Protein AF-A0A8H6ZX19-F1 (afdb_monomer_lite)

Structure (mmCIF, N/CA/C/O backbone):
data_AF-A0A8H6ZX19-F1
#
_entry.id   AF-A0A8H6ZX19-F1
#
loop_
_atom_site.group_PDB
_atom_site.id
_atom_site.type_symbol
_atom_site.label_atom_id
_atom_site.label_alt_id
_atom_site.label_comp_id
_atom_site.label_asym_id
_atom_site.label_entity_id
_atom_site.label_seq_id
_atom_site.pdbx_PDB_ins_code
_atom_site.Cartn_x
_atom_site.Cartn_y
_atom_site.Cartn_z
_atom_site.occupancy
_atom_site.B_iso_or_equiv
_atom_site.auth_seq_id
_atom_site.auth_comp_id
_atom_site.auth_asym_id
_atom_site.auth_atom_id
_atom_site.pdbx_PDB_model_num
ATOM 1 N N . MET A 1 1 ? 22.113 -55.351 -0.368 1.00 48.06 1 MET A N 1
ATOM 2 C CA . MET A 1 1 ? 22.866 -54.171 0.102 1.00 48.06 1 MET A CA 1
ATOM 3 C C . MET A 1 1 ? 21.907 -53.326 0.912 1.00 48.06 1 MET A C 1
ATOM 5 O O . MET A 1 1 ? 20.988 -52.742 0.356 1.00 48.06 1 MET A O 1
ATOM 9 N N . SER A 1 2 ? 22.030 -53.426 2.230 1.00 47.06 2 SER A N 1
ATOM 10 C CA . SER A 1 2 ? 21.086 -52.898 3.213 1.00 47.06 2 SER A CA 1
ATOM 11 C C . SER A 1 2 ? 21.420 -51.439 3.517 1.00 47.06 2 SER A C 1
ATOM 13 O O . SER A 1 2 ? 22.549 -51.159 3.907 1.00 47.06 2 SER A O 1
ATOM 15 N N . HIS A 1 3 ? 20.463 -50.522 3.356 1.00 49.44 3 HIS A N 1
ATOM 16 C CA . HIS A 1 3 ? 20.601 -49.139 3.817 1.00 49.44 3 HIS A CA 1
ATOM 17 C C . HIS A 1 3 ? 19.811 -48.954 5.111 1.00 49.44 3 HIS A C 1
ATOM 19 O O . HIS A 1 3 ? 18.582 -48.950 5.128 1.00 49.44 3 HIS A O 1
ATOM 25 N N . THR A 1 4 ? 20.565 -48.858 6.198 1.00 60.75 4 THR A N 1
ATOM 26 C CA . THR A 1 4 ? 20.133 -48.624 7.572 1.00 60.75 4 THR A CA 1
ATOM 27 C C . THR A 1 4 ? 19.859 -47.137 7.796 1.00 60.75 4 THR A C 1
ATOM 29 O O . THR A 1 4 ? 20.669 -46.280 7.447 1.00 60.75 4 THR A O 1
ATOM 32 N N . SER A 1 5 ? 18.708 -46.842 8.393 1.00 53.59 5 SER A N 1
ATOM 33 C CA . SER A 1 5 ? 18.270 -45.515 8.829 1.00 53.59 5 SER A CA 1
ATOM 34 C C . SER A 1 5 ? 19.015 -45.062 10.092 1.00 53.59 5 SER A C 1
ATOM 36 O O . SER A 1 5 ? 19.190 -45.858 11.010 1.00 53.59 5 SER A O 1
ATOM 38 N N . PHE A 1 6 ? 19.359 -43.774 10.188 1.00 55.25 6 PHE A N 1
ATOM 39 C CA . PHE A 1 6 ? 19.727 -43.125 11.451 1.00 55.25 6 PHE A CA 1
ATOM 40 C C . PHE A 1 6 ? 18.886 -41.858 11.645 1.00 55.25 6 PHE A C 1
ATOM 42 O O . PHE A 1 6 ? 19.015 -40.885 10.908 1.00 55.25 6 PHE A O 1
ATOM 49 N N . LEU A 1 7 ? 17.996 -41.913 12.638 1.00 52.59 7 LEU A N 1
ATOM 50 C CA . LEU A 1 7 ? 17.255 -40.787 13.204 1.00 52.59 7 LEU A CA 1
ATOM 51 C C . LEU A 1 7 ? 18.065 -40.241 14.383 1.00 52.59 7 LEU A C 1
ATOM 53 O O . LEU A 1 7 ? 18.199 -40.912 15.407 1.00 52.59 7 LEU A O 1
ATOM 57 N N . THR A 1 8 ? 18.597 -39.031 14.249 1.00 58.41 8 THR A N 1
ATOM 58 C CA . THR A 1 8 ? 19.306 -38.333 15.327 1.00 58.41 8 THR A CA 1
ATOM 59 C C . THR A 1 8 ? 18.301 -37.496 16.117 1.00 58.41 8 THR A C 1
ATOM 61 O O . THR A 1 8 ? 17.723 -36.541 15.605 1.00 58.41 8 THR A O 1
ATOM 64 N N . ARG A 1 9 ? 18.057 -37.895 17.367 1.00 47.81 9 ARG A N 1
ATOM 65 C CA . ARG A 1 9 ? 17.202 -37.203 18.342 1.00 47.81 9 ARG A CA 1
ATOM 66 C C . ARG A 1 9 ? 18.049 -36.153 19.071 1.00 47.81 9 ARG A C 1
ATOM 68 O O . ARG A 1 9 ? 19.046 -36.519 19.689 1.00 47.81 9 ARG A O 1
ATOM 75 N N . SER A 1 10 ? 17.660 -34.881 19.022 1.00 53.62 10 SER A N 1
ATOM 76 C CA . SER A 1 10 ? 18.301 -33.815 19.808 1.00 53.62 10 SER A CA 1
ATOM 77 C C . SER A 1 10 ? 17.762 -33.774 21.249 1.00 53.62 10 SER A C 1
ATOM 79 O O . SER A 1 10 ? 16.570 -34.027 21.449 1.00 53.62 10 SER A O 1
ATOM 81 N N . PRO A 1 11 ? 18.603 -33.462 22.254 1.00 63.06 11 PRO A N 1
ATOM 82 C CA . PRO A 1 11 ? 18.202 -33.415 23.656 1.00 63.06 11 PRO A CA 1
ATOM 83 C C . PRO A 1 11 ? 17.584 -32.063 24.046 1.00 63.06 11 PRO A C 1
ATOM 85 O O . PRO A 1 11 ? 18.033 -31.001 23.621 1.00 63.06 11 PRO A O 1
ATOM 88 N N . ILE A 1 12 ? 16.562 -32.133 24.898 1.00 53.16 12 ILE A N 1
ATOM 89 C CA . ILE A 1 12 ? 15.891 -31.006 25.554 1.00 53.16 12 ILE A CA 1
ATOM 90 C C . ILE A 1 12 ? 16.710 -30.619 26.795 1.00 53.16 12 ILE A C 1
ATOM 92 O O . ILE A 1 12 ? 16.941 -31.496 27.632 1.00 53.16 12 ILE A O 1
ATOM 96 N N . PRO A 1 13 ? 17.118 -29.352 26.980 1.00 58.72 13 PRO A N 1
ATOM 97 C CA . PRO A 1 13 ? 17.680 -28.914 28.245 1.00 58.72 13 PRO A CA 1
ATOM 98 C C . PRO A 1 13 ? 16.558 -28.537 29.219 1.00 58.72 13 PRO A C 1
ATOM 100 O O . PRO A 1 13 ? 15.842 -27.553 29.048 1.00 58.72 13 PRO A O 1
ATOM 103 N N . SER A 1 14 ? 16.427 -29.343 30.267 1.00 55.97 14 SER A N 1
ATOM 104 C CA . SER A 1 14 ? 15.750 -28.994 31.511 1.00 55.97 14 SER A CA 1
ATOM 105 C C . SER A 1 14 ? 16.622 -28.022 32.305 1.00 55.97 14 SER A C 1
ATOM 107 O O . SER A 1 14 ? 17.753 -28.377 32.640 1.00 55.97 14 SER A O 1
ATOM 109 N N . HIS A 1 15 ? 16.103 -26.852 32.679 1.00 48.56 15 HIS A N 1
ATOM 110 C CA . HIS A 1 15 ? 16.686 -26.090 33.779 1.00 48.56 15 HIS A CA 1
ATOM 111 C C . HIS A 1 15 ? 15.648 -25.666 34.810 1.00 48.56 15 HIS A C 1
ATOM 113 O O . HIS A 1 15 ? 14.526 -25.264 34.513 1.00 48.56 15 HIS A O 1
ATOM 119 N N . SER A 1 16 ? 16.091 -25.873 36.042 1.00 46.03 16 SER A N 1
ATOM 120 C CA . SER A 1 16 ? 15.377 -25.866 37.298 1.00 46.03 16 SER A CA 1
ATOM 121 C C . SER A 1 16 ? 15.245 -24.459 37.879 1.00 46.03 16 SER A C 1
ATOM 123 O O . SER A 1 16 ? 16.162 -23.649 37.796 1.00 46.03 16 SER A O 1
ATOM 125 N N . GLN A 1 17 ? 14.086 -24.255 38.498 1.00 51.19 17 GLN A N 1
ATOM 126 C CA . GLN A 1 17 ? 13.761 -23.453 39.680 1.00 51.19 17 GLN A CA 1
ATOM 127 C C . GLN A 1 17 ? 14.893 -22.664 40.368 1.00 51.19 17 GLN A C 1
ATOM 129 O O . GLN A 1 17 ? 15.871 -23.263 40.807 1.00 51.19 17 GLN A O 1
ATOM 134 N N . TYR A 1 18 ? 14.630 -21.377 40.641 1.00 44.56 18 TYR A N 1
ATOM 135 C CA . TYR A 1 18 ? 15.101 -20.674 41.842 1.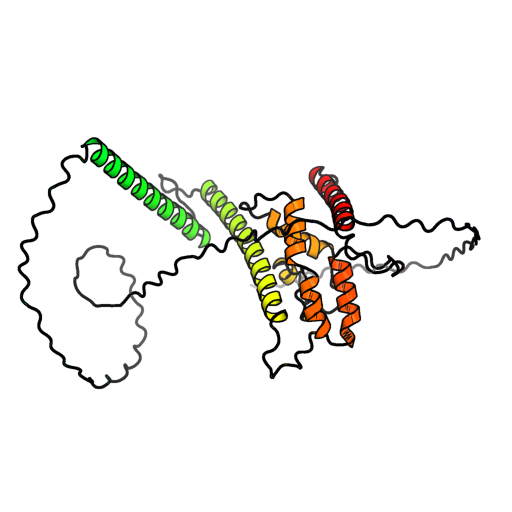00 44.56 18 TYR A CA 1
ATOM 136 C C . TYR A 1 18 ? 14.013 -19.730 42.404 1.00 44.56 18 TYR A C 1
ATOM 138 O O . TYR A 1 18 ? 13.588 -18.769 41.774 1.00 44.56 18 TYR A O 1
ATOM 146 N N . THR A 1 19 ? 13.537 -20.117 43.587 1.00 44.09 19 THR A N 1
ATOM 147 C CA . THR A 1 19 ? 13.209 -19.358 44.814 1.00 44.09 19 THR A CA 1
ATOM 148 C C . THR A 1 19 ? 13.106 -17.817 44.838 1.00 44.09 19 THR A C 1
ATOM 150 O O . THR A 1 19 ? 14.085 -17.116 44.616 1.00 44.09 19 THR A O 1
ATOM 153 N N . SER A 1 20 ? 11.954 -17.375 45.370 1.00 40.66 20 SER A N 1
ATOM 154 C CA . SER A 1 20 ? 11.761 -16.548 46.591 1.00 40.66 20 SER A CA 1
ATOM 155 C C . SER A 1 20 ? 12.048 -15.032 46.624 1.00 40.66 20 SER A C 1
ATOM 157 O O . SER A 1 20 ? 13.190 -14.600 46.652 1.00 40.66 20 SER A O 1
ATOM 159 N N . LEU A 1 21 ? 10.949 -14.291 46.856 1.00 43.25 21 LEU A N 1
ATOM 160 C CA . LEU A 1 21 ? 10.699 -13.280 47.911 1.00 43.25 21 LEU A CA 1
ATOM 161 C C . LEU A 1 21 ? 11.726 -12.160 48.169 1.00 43.25 21 LEU A C 1
ATOM 163 O O . LEU A 1 21 ? 12.692 -12.381 48.891 1.00 43.25 21 LEU A O 1
ATOM 167 N N . THR A 1 22 ? 11.324 -10.918 47.857 1.00 39.47 22 THR A N 1
ATOM 168 C CA . THR A 1 22 ? 11.522 -9.776 48.773 1.00 39.47 22 THR A CA 1
ATOM 169 C C . THR A 1 22 ? 10.396 -8.748 48.621 1.00 39.47 22 THR A C 1
ATOM 171 O O . THR A 1 22 ? 10.239 -8.112 47.584 1.00 39.47 22 THR A O 1
ATOM 174 N N . THR A 1 23 ? 9.604 -8.579 49.678 1.00 49.91 23 THR A N 1
ATOM 175 C CA . THR A 1 23 ? 8.687 -7.453 49.892 1.00 49.91 23 THR A CA 1
ATOM 176 C C . THR A 1 23 ? 9.477 -6.227 50.344 1.00 49.91 23 THR A C 1
ATOM 178 O O . THR A 1 23 ? 10.207 -6.316 51.331 1.00 49.91 23 THR A O 1
ATOM 181 N N . ALA A 1 24 ? 9.290 -5.080 49.692 1.00 39.69 24 ALA A N 1
ATOM 182 C CA . ALA A 1 24 ? 9.737 -3.788 50.204 1.00 39.69 24 ALA A CA 1
ATOM 183 C C . ALA A 1 24 ? 8.570 -2.794 50.179 1.00 39.69 24 ALA A C 1
ATOM 185 O O . ALA A 1 24 ? 8.129 -2.324 49.133 1.00 39.69 24 ALA A O 1
ATOM 186 N N . THR A 1 25 ? 8.065 -2.528 51.377 1.00 42.38 25 THR A N 1
ATOM 187 C CA . THR A 1 25 ? 7.080 -1.508 51.726 1.00 42.38 25 THR A CA 1
ATOM 188 C C . THR A 1 25 ? 7.792 -0.163 51.852 1.00 42.38 25 THR A C 1
ATOM 190 O O . THR A 1 25 ? 8.690 -0.039 52.681 1.00 42.38 25 THR A O 1
ATOM 193 N N . THR A 1 26 ? 7.376 0.863 51.106 1.00 46.47 26 THR A N 1
ATOM 194 C CA . THR A 1 26 ? 7.760 2.255 51.398 1.00 46.47 26 THR A CA 1
ATOM 195 C C . THR A 1 26 ? 6.572 3.202 51.252 1.00 46.47 26 THR A C 1
ATOM 197 O O . THR A 1 26 ? 6.207 3.625 50.162 1.00 46.47 26 THR A O 1
ATOM 200 N N . ASN A 1 27 ? 5.975 3.474 52.408 1.00 44.62 27 ASN A N 1
ATOM 201 C CA . ASN A 1 27 ? 5.500 4.747 52.949 1.00 44.62 27 ASN A CA 1
ATOM 202 C C . ASN A 1 27 ? 4.932 5.818 52.001 1.00 44.62 27 ASN A C 1
ATOM 204 O O . ASN A 1 27 ? 5.636 6.607 51.374 1.00 44.62 27 ASN A O 1
ATOM 208 N N . THR A 1 28 ? 3.610 5.917 52.100 1.00 38.66 28 THR A N 1
ATOM 209 C CA . THR A 1 28 ? 2.738 7.072 51.898 1.00 38.66 28 THR A CA 1
ATOM 210 C C . THR A 1 28 ? 3.293 8.354 52.535 1.00 38.66 28 THR A C 1
ATOM 212 O O . THR A 1 28 ? 3.448 8.424 53.753 1.00 38.66 28 THR A O 1
ATOM 215 N N . THR A 1 29 ? 3.509 9.397 51.729 1.00 44.28 29 THR A N 1
ATOM 216 C CA . THR A 1 29 ? 3.619 10.785 52.209 1.00 44.28 29 THR A CA 1
ATOM 217 C C . THR A 1 29 ? 2.466 11.585 51.613 1.00 44.28 29 THR A C 1
ATOM 219 O O . THR A 1 29 ? 2.446 11.883 50.420 1.00 44.28 29 THR A O 1
ATOM 222 N N . THR A 1 30 ? 1.480 11.893 52.451 1.00 41.53 30 THR A N 1
ATOM 223 C CA . THR A 1 30 ? 0.338 12.752 52.131 1.00 41.53 30 THR A CA 1
ATOM 224 C C . THR A 1 30 ? 0.759 14.206 52.322 1.00 41.53 30 THR A C 1
ATOM 226 O O . THR A 1 30 ? 0.904 14.657 53.456 1.00 41.53 30 THR A O 1
ATOM 229 N N . THR A 1 31 ? 0.949 14.949 51.231 1.00 45.53 31 THR A N 1
ATOM 230 C CA . THR A 1 31 ? 1.173 16.401 51.286 1.00 45.53 31 THR A CA 1
ATOM 231 C C . THR A 1 31 ? -0.095 17.116 50.838 1.00 45.53 31 THR A C 1
ATOM 233 O O . THR A 1 31 ? -0.409 17.202 49.652 1.00 45.53 31 THR A O 1
ATOM 236 N N . THR A 1 32 ? -0.854 17.602 51.814 1.00 41.12 32 THR A N 1
ATOM 237 C CA . THR A 1 32 ? -2.049 18.426 51.638 1.00 41.12 32 THR A CA 1
ATOM 238 C C . THR A 1 32 ? -1.617 19.863 51.342 1.00 41.12 32 THR A C 1
ATOM 240 O O . THR A 1 32 ? -1.252 20.602 52.253 1.00 41.12 32 THR A O 1
ATOM 243 N N . THR A 1 33 ? -1.655 20.279 50.075 1.00 46.84 33 THR A N 1
ATOM 244 C CA . THR A 1 33 ? -1.399 21.677 49.689 1.00 46.84 33 THR A CA 1
ATOM 245 C C . THR A 1 33 ? -2.701 22.341 49.257 1.00 46.84 33 THR A C 1
ATOM 247 O O . THR A 1 33 ? -3.122 22.262 48.104 1.00 46.84 33 THR A O 1
ATOM 250 N N . THR A 1 34 ? -3.337 23.022 50.208 1.00 49.38 34 THR A N 1
ATOM 251 C CA . THR A 1 34 ? -4.414 23.991 49.983 1.00 49.38 34 THR A CA 1
ATOM 252 C C . THR A 1 34 ? -3.904 25.114 49.083 1.00 49.38 34 THR A C 1
ATOM 254 O O . THR A 1 34 ? -3.085 25.922 49.517 1.00 49.38 34 THR A O 1
ATOM 257 N N . THR A 1 35 ? -4.398 25.194 47.845 1.00 50.28 35 THR A N 1
ATOM 258 C CA . THR A 1 35 ? -4.128 26.333 46.959 1.00 50.28 35 THR A CA 1
ATOM 259 C C . THR A 1 35 ? -5.427 27.019 46.549 1.00 50.28 35 THR A C 1
ATOM 261 O O . THR A 1 35 ? -6.337 26.446 45.961 1.00 50.28 35 THR A O 1
ATOM 264 N N . ARG A 1 36 ? -5.452 28.281 46.957 1.00 39.91 36 ARG A N 1
ATOM 265 C CA . ARG A 1 36 ? -6.430 29.355 46.846 1.00 39.91 36 ARG A CA 1
ATOM 266 C C . ARG A 1 36 ? -6.737 29.725 45.388 1.00 39.91 36 ARG A C 1
ATOM 268 O O . ARG A 1 36 ? -5.825 29.990 44.610 1.00 39.91 36 ARG A O 1
ATOM 275 N N . SER A 1 37 ? -8.025 29.806 45.061 1.00 46.44 37 SER A N 1
ATOM 276 C CA . SER A 1 37 ? -8.556 30.331 43.799 1.00 46.44 37 SER A CA 1
ATOM 277 C C . SER A 1 37 ? -8.199 31.806 43.587 1.00 46.44 37 SER A C 1
ATOM 279 O O . SER A 1 37 ? -8.240 32.593 44.539 1.00 46.44 37 SER A O 1
ATOM 281 N N . PRO A 1 38 ? -7.980 32.210 42.326 1.00 54.31 38 PRO A N 1
ATOM 282 C CA . PRO A 1 38 ? -8.486 33.508 41.902 1.00 54.31 38 PRO A CA 1
ATOM 283 C C . PRO A 1 38 ? -9.165 33.479 40.523 1.00 54.31 38 PRO A C 1
ATOM 285 O O . PRO A 1 38 ? -8.673 32.882 39.573 1.00 54.31 38 PRO A O 1
ATOM 288 N N . GLY A 1 39 ? -10.261 34.234 40.431 1.00 37.94 39 GLY A N 1
ATOM 289 C CA . GLY A 1 39 ? -10.509 35.132 39.302 1.00 37.94 39 GLY A CA 1
ATOM 290 C C . GLY A 1 39 ? -10.997 34.514 37.998 1.00 37.94 39 GLY A C 1
ATOM 291 O O . GLY A 1 39 ? -10.229 34.293 37.069 1.00 37.94 39 GLY A O 1
ATOM 292 N N . THR A 1 40 ? -12.315 34.369 37.893 1.00 47.38 40 THR A N 1
ATOM 293 C CA . THR A 1 40 ? -13.042 34.331 36.624 1.00 47.38 40 THR A CA 1
ATOM 294 C C . THR A 1 40 ? -12.850 35.653 35.876 1.00 47.38 40 THR A C 1
ATOM 296 O O . THR A 1 40 ? -13.415 36.670 36.271 1.00 47.38 40 THR A O 1
ATOM 299 N N . THR A 1 41 ? -12.110 35.625 34.769 1.00 42.31 41 THR A N 1
ATOM 300 C CA . THR A 1 41 ? -12.119 36.697 33.765 1.00 42.31 41 THR A CA 1
ATOM 301 C C . THR A 1 41 ? -12.232 36.053 32.389 1.00 42.31 41 THR A C 1
ATOM 303 O O . THR A 1 41 ? -11.270 35.482 31.883 1.00 42.31 41 THR A O 1
ATOM 306 N N . SER A 1 42 ? -13.426 36.110 31.800 1.00 48.34 42 SER A N 1
ATOM 307 C CA . SER A 1 42 ? -13.683 35.696 30.418 1.00 48.34 42 SER A CA 1
ATOM 308 C C . SER A 1 42 ? -13.175 36.757 29.439 1.00 48.34 42 SER A C 1
ATOM 310 O O . SER A 1 42 ? -13.635 37.897 29.521 1.00 48.34 42 SER A O 1
ATOM 312 N N . PRO A 1 43 ? -12.328 36.415 28.455 1.00 51.78 43 PRO A N 1
ATOM 313 C CA . PRO A 1 43 ? -12.190 37.204 27.244 1.00 51.78 43 PRO A CA 1
ATOM 314 C C . PRO A 1 43 ? -13.096 36.632 26.145 1.00 51.78 43 PRO A C 1
ATOM 316 O O . PRO A 1 43 ? -13.081 35.437 25.848 1.00 51.78 43 PRO A O 1
ATOM 319 N N . GLY A 1 44 ? -13.917 37.506 25.560 1.00 44.75 44 GLY A N 1
ATOM 320 C CA . GLY A 1 44 ? -14.772 37.195 24.420 1.00 44.75 44 GLY A CA 1
ATOM 321 C C . GLY A 1 44 ? -13.962 36.777 23.193 1.00 44.75 44 GLY A C 1
ATOM 322 O O . GLY A 1 44 ? -12.952 37.394 22.858 1.00 44.75 44 GLY A O 1
ATOM 323 N N . PHE A 1 45 ? -14.433 35.734 22.513 1.00 37.72 45 PHE A N 1
ATOM 324 C CA . PHE A 1 45 ? -13.904 35.320 21.219 1.00 37.72 45 PHE A CA 1
ATOM 325 C C . PHE A 1 45 ? -14.556 36.134 20.091 1.00 37.72 45 PHE A C 1
ATOM 327 O O . PHE A 1 45 ? -15.787 36.193 20.023 1.00 37.72 45 PHE A O 1
ATOM 334 N N . PRO A 1 46 ? -13.773 36.725 19.172 1.00 47.44 46 PRO A N 1
ATOM 335 C CA . PRO A 1 46 ? -14.308 37.318 17.956 1.00 47.44 46 PRO A CA 1
ATOM 336 C C . PRO A 1 46 ? -14.771 36.220 16.988 1.00 47.44 46 PRO A C 1
ATOM 338 O O . PRO A 1 46 ? -13.992 35.374 16.545 1.00 47.44 46 PRO A O 1
ATOM 341 N N . SER A 1 47 ? -16.058 36.250 16.639 1.00 48.47 47 SER A N 1
ATOM 342 C CA . SER A 1 47 ? -16.617 35.455 15.551 1.00 48.47 47 SER A CA 1
ATOM 343 C C . SER A 1 47 ? -16.181 36.045 14.210 1.00 48.47 47 SER A C 1
ATOM 345 O O . SER A 1 47 ? -16.664 37.100 13.805 1.00 48.47 47 SER A O 1
ATOM 347 N N . SER A 1 48 ? -15.267 35.381 13.515 1.00 54.03 48 SER A N 1
ATOM 348 C CA . SER A 1 48 ? -15.248 35.290 12.047 1.00 54.03 48 SER A CA 1
ATOM 349 C C . SER A 1 48 ? -13.984 34.564 11.606 1.00 54.03 48 SER A C 1
ATOM 351 O O . SER A 1 48 ? -12.896 35.126 11.580 1.00 54.03 48 SER A O 1
ATOM 353 N N . TRP A 1 49 ? -14.138 33.299 11.225 1.00 36.22 49 TRP A N 1
ATOM 354 C CA . TRP A 1 49 ? -13.196 32.655 10.317 1.00 36.22 49 TRP A CA 1
ATOM 355 C C . TRP A 1 49 ? -13.909 32.417 8.986 1.00 36.22 49 TRP A C 1
ATOM 357 O O . TRP A 1 49 ? -15.077 32.012 8.980 1.00 36.22 49 TRP A O 1
ATOM 367 N N . PRO A 1 50 ? -13.251 32.723 7.858 1.00 43.97 50 PRO A N 1
ATOM 368 C CA . PRO A 1 50 ? -13.858 32.666 6.545 1.00 43.97 50 PRO A CA 1
ATOM 369 C C . PRO A 1 50 ? -14.079 31.217 6.113 1.00 43.97 50 PRO A C 1
ATOM 371 O O . PRO A 1 50 ? -13.243 30.334 6.300 1.00 43.97 50 PRO A O 1
ATOM 374 N N . ARG A 1 51 ? -15.237 31.011 5.492 1.00 43.41 51 ARG A N 1
ATOM 375 C CA . ARG A 1 51 ? -15.679 29.803 4.800 1.00 43.41 51 ARG A CA 1
ATOM 376 C C . ARG A 1 51 ? -14.633 29.430 3.738 1.00 43.41 51 ARG A C 1
ATOM 378 O O . ARG A 1 51 ? -14.614 30.024 2.664 1.00 43.41 51 ARG A O 1
ATOM 385 N N . GLN A 1 52 ? -13.743 28.483 4.035 1.00 42.22 52 GLN A N 1
ATOM 386 C CA . GLN A 1 52 ? -12.862 27.914 3.017 1.00 42.22 52 GLN A CA 1
ATOM 387 C C . GLN A 1 52 ? -13.653 26.902 2.194 1.00 42.22 52 GLN A C 1
ATOM 389 O O . GLN A 1 52 ? -13.985 25.800 2.623 1.00 42.22 52 GLN A O 1
ATOM 394 N N . SER A 1 53 ? -14.012 27.365 1.008 1.00 39.47 53 SER A N 1
ATOM 395 C CA . SER A 1 53 ? -14.627 26.623 -0.074 1.00 39.47 53 SER A CA 1
ATOM 396 C C . SER A 1 53 ? -13.740 25.454 -0.517 1.00 39.47 53 SER A C 1
ATOM 398 O O . SER A 1 53 ? -12.562 25.638 -0.801 1.00 39.47 53 SER A O 1
ATOM 400 N N . ALA A 1 54 ? -14.353 24.272 -0.590 1.00 46.94 54 ALA A N 1
ATOM 401 C CA . ALA A 1 54 ? -14.097 23.178 -1.530 1.00 46.94 54 ALA A CA 1
ATOM 402 C C . ALA A 1 54 ? -12.704 23.128 -2.198 1.00 46.94 54 ALA A C 1
ATOM 404 O O . ALA A 1 54 ? -12.506 23.634 -3.300 1.00 46.94 54 ALA A O 1
ATOM 405 N N . LEU A 1 55 ? -11.776 22.404 -1.568 1.00 43.66 55 LEU A N 1
ATOM 406 C CA . LEU A 1 55 ? -10.470 22.024 -2.120 1.00 43.66 55 LEU A CA 1
ATOM 407 C C . LEU A 1 55 ? -10.416 20.514 -2.413 1.00 43.66 55 LEU A C 1
ATOM 409 O O . LEU A 1 55 ? -9.492 19.818 -2.024 1.00 43.66 55 LEU A O 1
ATOM 413 N N . PHE A 1 56 ? -11.425 20.001 -3.115 1.00 43.16 56 PHE A N 1
ATOM 414 C CA . PHE A 1 56 ? -11.303 18.773 -3.900 1.00 43.16 56 PHE A CA 1
ATOM 415 C C . PHE A 1 56 ? -12.056 18.996 -5.205 1.00 43.16 56 PHE A C 1
ATOM 417 O O . PHE A 1 56 ? -13.263 18.773 -5.306 1.00 43.16 56 PHE A O 1
ATOM 424 N N . GLY A 1 57 ? -11.330 19.507 -6.200 1.00 29.84 57 GLY A N 1
ATOM 425 C CA . GLY A 1 57 ? -11.789 19.505 -7.577 1.00 29.84 57 GLY A CA 1
ATOM 426 C C . GLY A 1 57 ? -12.086 18.067 -7.982 1.00 29.84 57 GLY A C 1
ATOM 427 O O . GLY A 1 57 ? -11.180 17.245 -8.090 1.00 29.84 57 GLY A O 1
ATOM 428 N N . SER A 1 58 ? -13.369 17.767 -8.178 1.00 34.72 58 SER A N 1
ATOM 429 C CA . SER A 1 58 ? -13.786 16.599 -8.940 1.00 34.72 58 SER A CA 1
ATOM 430 C C . SER A 1 58 ? -13.234 16.765 -10.347 1.00 34.72 58 SER A C 1
ATOM 432 O O . SER A 1 58 ? -13.766 17.541 -11.140 1.00 34.72 58 SER A O 1
ATOM 434 N N . THR A 1 59 ? -12.158 16.053 -10.663 1.00 36.03 59 THR A N 1
ATOM 435 C CA . THR A 1 59 ? -11.804 15.776 -12.048 1.00 36.03 59 THR A CA 1
ATOM 436 C C . THR A 1 59 ? -12.863 14.817 -12.580 1.00 36.03 59 THR A C 1
ATOM 438 O O . THR A 1 59 ? -12.791 13.596 -12.442 1.00 36.03 59 THR A O 1
ATOM 441 N N . SER A 1 60 ? -13.918 15.402 -13.141 1.00 37.22 60 SER A N 1
ATOM 442 C CA . SER A 1 60 ? -14.872 14.726 -14.004 1.00 37.22 60 SER A CA 1
ATOM 443 C C . SER A 1 60 ? -14.098 14.087 -15.155 1.00 37.22 60 SER A C 1
ATOM 445 O O . SER A 1 60 ? -13.747 14.724 -16.144 1.00 37.22 60 SER A O 1
ATOM 447 N N . SER A 1 61 ? -13.793 12.802 -15.004 1.00 41.38 61 SER A N 1
ATOM 448 C CA . SER A 1 61 ? -13.279 11.987 -16.096 1.00 41.38 61 SER A CA 1
ATOM 449 C C . SER A 1 61 ? -14.382 11.849 -17.150 1.00 41.38 61 SER A C 1
ATOM 451 O O . SER A 1 61 ? -15.478 11.391 -16.807 1.00 41.38 61 SER A O 1
ATOM 453 N N . PRO A 1 62 ? -14.147 12.208 -18.424 1.00 43.12 62 PRO A N 1
ATOM 454 C CA . PRO A 1 62 ? -15.078 11.874 -19.486 1.00 43.12 62 PRO A CA 1
ATOM 455 C C . PRO A 1 62 ? -15.022 10.359 -19.708 1.00 43.12 62 PRO A C 1
ATOM 457 O O . PRO A 1 62 ? -14.087 9.811 -20.290 1.00 43.12 62 PRO A O 1
ATOM 460 N N . SER A 1 63 ? -16.038 9.670 -19.193 1.00 40.25 63 SER A N 1
ATOM 461 C CA . SER A 1 63 ? -16.306 8.260 -19.462 1.00 40.25 63 SER A CA 1
ATOM 462 C C . SER A 1 63 ? -16.784 8.105 -20.905 1.00 40.25 63 SER A C 1
ATOM 464 O O . SER A 1 63 ? -17.980 8.056 -21.187 1.00 40.25 63 SER A O 1
ATOM 466 N N . THR A 1 64 ? -15.846 8.023 -21.846 1.00 39.19 64 THR A N 1
ATOM 467 C CA . THR A 1 64 ? -16.140 7.598 -23.219 1.00 39.19 64 THR A CA 1
ATOM 468 C C . THR A 1 64 ? -15.960 6.088 -23.298 1.00 39.19 64 THR A C 1
ATOM 470 O O . THR A 1 64 ? -14.976 5.565 -23.817 1.00 39.19 64 THR A O 1
ATOM 473 N N . ARG A 1 65 ? -16.930 5.358 -22.741 1.00 34.44 65 ARG A N 1
ATOM 474 C CA . ARG A 1 65 ? -17.027 3.899 -22.846 1.00 34.44 65 ARG A CA 1
ATOM 475 C C . ARG A 1 65 ? -17.438 3.530 -24.276 1.00 34.44 65 ARG A C 1
ATOM 477 O O . ARG A 1 65 ? -18.612 3.299 -24.556 1.00 34.44 65 ARG A O 1
ATOM 484 N N . ARG A 1 66 ? -16.480 3.495 -25.208 1.00 35.31 66 ARG A N 1
ATOM 485 C CA . ARG A 1 66 ? -16.690 2.887 -26.530 1.00 35.31 66 ARG A CA 1
ATOM 486 C C . ARG A 1 66 ? -16.686 1.367 -26.386 1.00 35.31 66 ARG A C 1
ATOM 488 O O . ARG A 1 66 ? -15.665 0.740 -26.130 1.00 35.31 66 ARG A O 1
ATOM 495 N N . ARG A 1 67 ? -17.884 0.808 -26.524 1.00 38.69 67 ARG A N 1
ATOM 496 C CA . ARG A 1 67 ? -18.201 -0.613 -26.672 1.00 38.69 67 ARG A CA 1
ATOM 497 C C . ARG A 1 67 ? -17.642 -1.107 -28.018 1.00 38.69 67 ARG A C 1
ATOM 499 O O . ARG A 1 67 ? -18.056 -0.555 -29.036 1.00 38.69 67 ARG A O 1
ATOM 506 N N . PRO A 1 68 ? -16.740 -2.101 -28.069 1.00 37.41 68 PRO A N 1
ATOM 507 C CA . PRO A 1 68 ? -16.358 -2.704 -29.337 1.00 37.41 68 PRO A CA 1
ATOM 508 C C . PRO A 1 68 ? -17.500 -3.607 -29.814 1.00 37.41 68 PRO A C 1
ATOM 510 O O . PRO A 1 68 ? -17.880 -4.570 -29.148 1.00 37.41 68 PRO A O 1
ATOM 513 N N . THR A 1 69 ? -18.091 -3.249 -30.950 1.00 41.16 69 THR A N 1
ATOM 514 C CA . THR A 1 69 ? -18.942 -4.135 -31.741 1.00 41.16 69 THR A CA 1
ATOM 515 C C . THR A 1 69 ? -18.042 -5.104 -32.493 1.00 41.16 69 THR A C 1
ATOM 517 O O . THR A 1 69 ? -17.191 -4.684 -33.274 1.00 41.16 69 THR A O 1
ATOM 520 N N . ALA A 1 70 ? -18.226 -6.394 -32.231 1.00 42.62 70 ALA A N 1
ATOM 521 C CA . ALA A 1 70 ? -17.686 -7.459 -33.052 1.00 42.62 70 ALA A CA 1
ATOM 522 C C . ALA A 1 70 ? -18.452 -7.505 -34.384 1.00 42.62 70 ALA A C 1
ATOM 524 O O . ALA A 1 70 ? -19.662 -7.716 -34.395 1.00 42.62 70 ALA A O 1
ATOM 525 N N . THR A 1 71 ? -17.726 -7.300 -35.476 1.00 40.59 71 THR A N 1
ATOM 526 C CA . THR A 1 71 ? -18.049 -7.718 -36.848 1.00 40.59 71 THR A CA 1
ATOM 527 C C . THR A 1 71 ? -16.709 -8.151 -37.432 1.00 40.59 71 THR A C 1
ATOM 529 O O . THR A 1 71 ? -15.767 -7.363 -37.437 1.00 40.59 71 THR A O 1
ATOM 532 N N . ASP A 1 72 ? -16.469 -9.448 -37.517 1.00 35.25 72 ASP A N 1
ATOM 533 C CA . ASP A 1 72 ? -16.822 -10.330 -38.634 1.00 35.25 72 ASP A CA 1
ATOM 534 C C . ASP A 1 72 ? -15.683 -10.378 -39.665 1.00 35.25 72 ASP A C 1
ATOM 536 O O . ASP A 1 72 ? -15.390 -9.429 -40.387 1.00 35.25 72 ASP A O 1
ATOM 540 N N . GLU A 1 73 ? -14.948 -11.476 -39.530 1.00 40.69 73 GLU A N 1
ATOM 541 C CA . GLU A 1 73 ? -14.347 -12.321 -40.553 1.00 40.69 73 GLU A CA 1
ATOM 542 C C . GLU A 1 73 ? -14.229 -11.769 -41.988 1.00 40.69 73 GLU A C 1
ATOM 544 O O . GLU A 1 73 ? -15.210 -11.593 -42.700 1.00 40.69 73 GLU A O 1
ATOM 549 N N . ALA A 1 74 ? -12.978 -11.603 -42.433 1.00 46.50 74 ALA A N 1
ATOM 550 C CA . ALA A 1 74 ? -12.420 -12.112 -43.695 1.00 46.50 74 ALA A CA 1
ATOM 551 C C . ALA A 1 74 ? -11.363 -11.142 -44.241 1.00 46.50 74 ALA A C 1
ATOM 553 O O . ALA A 1 74 ? -11.676 -10.113 -44.827 1.00 46.50 74 ALA A O 1
ATOM 554 N N . LEU A 1 75 ? -10.088 -11.502 -44.099 1.00 47.06 75 LEU A N 1
ATOM 555 C CA . LEU A 1 75 ? -9.243 -11.863 -45.238 1.00 47.06 75 LEU A CA 1
ATOM 556 C C . LEU A 1 75 ? -7.863 -12.286 -44.733 1.00 47.06 75 LEU A C 1
ATOM 558 O O . LEU A 1 75 ? -7.203 -11.633 -43.929 1.00 47.06 75 LEU A O 1
ATOM 562 N N . ARG A 1 76 ? -7.480 -13.463 -45.212 1.00 48.47 76 ARG A N 1
ATOM 563 C CA . ARG A 1 76 ? -6.225 -14.152 -44.965 1.00 48.47 76 ARG A CA 1
ATOM 564 C C . ARG A 1 76 ? -5.106 -13.494 -45.774 1.00 48.47 76 ARG A C 1
ATOM 566 O O . ARG A 1 76 ? -5.210 -13.418 -46.992 1.00 48.47 76 ARG A O 1
ATOM 573 N N . SER A 1 77 ? -4.007 -13.163 -45.112 1.00 51.16 77 SER A N 1
ATOM 574 C CA . SER A 1 77 ? -2.670 -13.004 -45.708 1.00 51.16 77 SER A CA 1
ATOM 575 C C . SER A 1 77 ? -1.668 -13.142 -44.558 1.00 51.16 77 SER A C 1
ATOM 577 O O . SER A 1 77 ? -1.571 -12.262 -43.715 1.00 51.16 77 SER A O 1
ATOM 579 N N . SER A 1 78 ? -1.248 -14.369 -44.246 1.00 54.84 78 SER A N 1
ATOM 580 C CA . SER A 1 78 ? -0.048 -15.049 -44.765 1.00 54.84 78 SER A CA 1
ATOM 581 C C . SER A 1 78 ? 1.254 -14.546 -44.129 1.00 54.84 78 SER A C 1
ATOM 583 O O . SER A 1 78 ? 1.580 -13.374 -44.262 1.00 54.84 78 SER A O 1
ATOM 585 N N . LEU A 1 79 ? 2.015 -15.505 -43.588 1.00 52.09 79 LEU A N 1
ATOM 586 C CA . LEU A 1 79 ? 3.389 -15.460 -43.060 1.00 52.09 79 LEU A CA 1
ATOM 587 C C . LEU A 1 79 ? 3.564 -15.175 -41.559 1.00 52.09 79 LEU A C 1
ATOM 589 O O . LEU A 1 79 ? 3.488 -14.048 -41.091 1.00 52.09 79 LEU A O 1
ATOM 593 N N . GLY A 1 80 ? 3.924 -16.248 -40.845 1.00 46.34 80 GLY A N 1
ATOM 594 C CA . GLY A 1 80 ? 4.434 -16.231 -39.475 1.00 46.34 80 GLY A CA 1
ATOM 595 C C . GLY A 1 80 ? 4.169 -17.551 -38.749 1.00 46.34 80 GLY A C 1
ATOM 596 O O . GLY A 1 80 ? 3.360 -17.597 -37.833 1.00 46.34 80 GLY A O 1
ATOM 597 N N . TYR A 1 81 ? 4.796 -18.644 -39.197 1.00 50.53 81 TYR A N 1
ATOM 598 C CA . TYR A 1 81 ? 4.704 -19.972 -38.577 1.00 50.53 81 TYR A CA 1
ATOM 599 C C . TYR A 1 81 ? 5.321 -19.969 -37.161 1.00 50.53 81 TYR A C 1
ATOM 601 O O . TYR A 1 81 ? 6.534 -20.066 -37.014 1.00 50.53 81 TYR A O 1
ATOM 609 N N . PHE A 1 82 ? 4.482 -19.953 -36.126 1.00 53.16 82 PHE A N 1
ATOM 610 C CA . PHE A 1 82 ? 4.751 -20.628 -34.852 1.00 53.16 82 PHE A CA 1
ATOM 611 C C . PHE A 1 82 ? 3.572 -21.567 -34.584 1.00 53.16 82 PHE A C 1
ATOM 613 O O . PHE A 1 82 ? 2.577 -21.204 -33.962 1.00 53.16 82 PHE A O 1
ATOM 620 N N . ALA A 1 83 ? 3.649 -22.769 -35.154 1.00 48.78 83 ALA A N 1
ATOM 621 C CA . ALA A 1 83 ? 2.649 -23.807 -34.960 1.00 48.78 83 ALA A CA 1
ATOM 622 C C . ALA A 1 83 ? 2.871 -24.480 -33.598 1.00 48.78 83 ALA A C 1
ATOM 624 O O . ALA A 1 83 ? 3.719 -25.360 -33.464 1.00 48.78 83 ALA A O 1
ATOM 625 N N . PHE A 1 84 ? 2.093 -24.084 -32.593 1.00 63.06 84 PHE A N 1
ATOM 626 C CA . PHE A 1 84 ? 1.789 -24.974 -31.478 1.00 63.06 84 PHE A CA 1
ATOM 627 C C . PHE A 1 84 ? 0.689 -25.928 -31.948 1.00 63.06 84 PHE A C 1
ATOM 629 O O . PHE A 1 84 ? -0.372 -25.482 -32.380 1.00 63.06 84 PHE A O 1
ATOM 636 N N . LEU A 1 85 ? 0.957 -27.235 -31.915 1.00 45.53 85 LEU A N 1
ATOM 637 C CA . LEU A 1 85 ? -0.053 -28.269 -32.144 1.00 45.53 85 LEU A CA 1
ATOM 638 C C . LEU A 1 85 ? -1.134 -28.136 -31.054 1.00 45.53 85 LEU A C 1
ATOM 640 O O . LEU A 1 85 ? -0.800 -28.329 -29.883 1.00 45.53 85 LEU A O 1
ATOM 644 N N . PRO A 1 86 ? -2.402 -27.817 -31.376 1.00 55.28 86 PRO A N 1
ATOM 645 C CA . PRO A 1 86 ? -3.461 -27.900 -30.384 1.00 55.28 86 PRO A CA 1
ATOM 646 C C . PRO A 1 86 ? -3.688 -29.379 -30.058 1.00 55.28 86 PRO A C 1
ATOM 648 O O . PRO A 1 86 ? -4.037 -30.172 -30.935 1.00 55.28 86 PRO A O 1
ATOM 651 N N . GLN A 1 87 ? -3.461 -29.758 -28.799 1.00 53.94 87 GLN A N 1
ATOM 652 C CA . GLN A 1 87 ? -3.947 -31.032 -28.284 1.00 53.94 87 GLN A CA 1
ATOM 653 C C . GLN A 1 87 ? -5.475 -31.023 -28.396 1.00 53.94 87 GLN A C 1
ATOM 655 O O . GLN A 1 87 ? -6.150 -30.092 -27.963 1.00 53.94 87 GLN A O 1
ATOM 660 N N . SER A 1 88 ? -5.997 -32.026 -29.090 1.00 51.81 88 SER A N 1
ATOM 661 C CA . SER A 1 88 ? -7.407 -32.194 -29.400 1.00 51.81 88 SER A CA 1
ATOM 662 C C . SER A 1 88 ? -8.192 -32.599 -28.154 1.00 51.81 88 SER A C 1
ATOM 664 O O . SER A 1 88 ? -8.226 -33.782 -27.817 1.00 51.81 88 SER A O 1
ATOM 666 N N . ASP A 1 89 ? -8.861 -31.639 -27.521 1.00 63.72 89 ASP A N 1
ATOM 667 C CA . ASP A 1 89 ? -9.967 -31.930 -26.610 1.00 63.72 89 ASP A CA 1
ATOM 668 C C . ASP A 1 89 ? -11.287 -32.089 -27.393 1.00 63.72 89 ASP A C 1
ATOM 670 O O . ASP A 1 89 ? -11.528 -31.379 -28.380 1.00 63.72 89 ASP A O 1
ATOM 674 N N . PRO A 1 90 ? -12.164 -33.027 -26.990 1.00 63.91 90 PRO A N 1
ATOM 675 C CA . PRO A 1 90 ? -13.423 -33.294 -27.669 1.00 63.91 90 PRO A CA 1
ATOM 676 C C . PRO A 1 90 ? -14.406 -32.126 -27.513 1.00 63.91 90 PRO A C 1
ATOM 678 O O . PRO A 1 90 ? -14.852 -31.773 -26.423 1.00 63.91 90 PRO A O 1
ATOM 681 N N . LYS A 1 91 ? -14.765 -31.551 -28.662 1.00 64.50 91 LYS A N 1
ATOM 682 C CA . LYS A 1 91 ? -15.748 -30.481 -28.857 1.00 64.50 91 LYS A CA 1
ATOM 683 C C . LYS A 1 91 ? -17.115 -30.842 -28.237 1.00 64.50 91 LYS A C 1
ATOM 685 O O . LYS A 1 91 ? -17.726 -31.811 -28.691 1.00 64.50 91 LYS A O 1
ATOM 690 N N . PRO A 1 92 ? -17.645 -30.067 -27.270 1.00 72.81 92 PRO A N 1
ATOM 691 C CA . PRO A 1 92 ? -19.017 -30.240 -26.805 1.00 72.81 92 PRO A CA 1
ATOM 692 C C . PRO A 1 92 ? -20.035 -29.847 -27.898 1.00 72.81 92 PRO A C 1
ATOM 694 O O . PRO A 1 92 ? -19.741 -28.993 -28.744 1.00 72.81 92 PRO A O 1
ATOM 697 N N . PRO A 1 93 ? -21.228 -30.471 -27.913 1.00 69.88 93 PRO A N 1
ATOM 698 C CA . PRO A 1 93 ? -22.237 -30.257 -28.945 1.00 69.88 93 PRO A CA 1
ATOM 699 C C . PRO A 1 93 ? -22.804 -28.831 -28.890 1.00 69.88 93 PRO A C 1
ATOM 701 O O . PRO A 1 93 ? -23.186 -28.329 -27.834 1.00 69.88 93 PRO A O 1
ATOM 704 N N . LEU A 1 94 ? -22.847 -28.186 -30.058 1.00 70.81 94 LEU A N 1
ATOM 705 C CA . LEU A 1 94 ? -23.404 -26.849 -30.255 1.00 70.81 94 LEU A CA 1
ATOM 706 C C . LEU A 1 94 ? -24.929 -26.848 -30.026 1.00 70.81 94 LEU A C 1
ATOM 708 O O . LEU A 1 94 ? -25.603 -27.774 -30.483 1.00 70.81 94 LEU A O 1
ATOM 712 N N . PRO A 1 95 ? -25.492 -25.809 -29.382 1.00 77.81 95 PRO A N 1
ATOM 713 C CA . PRO A 1 95 ? -26.936 -25.615 -29.311 1.00 77.81 95 PRO A CA 1
ATOM 714 C C . PRO A 1 95 ? -27.524 -25.207 -30.679 1.00 77.81 95 PRO A C 1
ATOM 716 O O . PRO A 1 95 ? -26.819 -24.616 -31.504 1.00 77.81 95 PRO A O 1
ATOM 719 N N . PRO A 1 96 ? -28.810 -25.511 -30.936 1.00 75.62 96 PRO A N 1
ATOM 720 C CA . PRO A 1 96 ? -29.471 -25.210 -32.203 1.00 75.62 96 PRO A CA 1
ATOM 721 C C . PRO A 1 96 ? -29.671 -23.696 -32.425 1.00 75.62 96 PRO A C 1
ATOM 723 O O . PRO A 1 96 ? -29.827 -22.943 -31.460 1.00 75.62 96 PRO A O 1
ATOM 726 N N . PRO A 1 97 ? -29.703 -23.241 -33.693 1.00 62.38 97 PRO A N 1
ATOM 727 C CA . PRO A 1 97 ? -29.882 -21.835 -34.044 1.00 62.38 97 PRO A CA 1
ATOM 728 C C . PRO A 1 97 ? -31.301 -21.343 -33.724 1.00 62.38 97 PRO A C 1
ATOM 730 O O . PRO A 1 97 ? -32.295 -21.987 -34.061 1.00 62.38 97 PRO A O 1
ATOM 733 N N . ALA A 1 98 ? -31.385 -20.174 -33.086 1.00 61.78 98 ALA A N 1
ATOM 734 C CA . ALA A 1 98 ? -32.640 -19.480 -32.823 1.00 61.78 98 ALA A CA 1
ATOM 735 C C . ALA A 1 98 ? -33.259 -18.912 -34.123 1.00 61.78 98 ALA A C 1
ATOM 737 O O . ALA A 1 98 ? -32.526 -18.543 -35.044 1.00 61.78 98 ALA A O 1
ATOM 738 N N . PRO A 1 99 ? -34.599 -18.819 -34.209 1.00 60.69 99 PRO A N 1
ATOM 739 C CA . PRO A 1 99 ? -35.299 -18.345 -35.397 1.00 60.69 99 PRO A CA 1
ATOM 740 C C . PRO A 1 99 ? -35.158 -16.832 -35.615 1.00 60.69 99 PRO A C 1
ATOM 742 O O . PRO A 1 99 ? -35.334 -16.020 -34.708 1.00 60.69 99 PRO A O 1
ATOM 745 N N . ASN A 1 100 ? -34.898 -16.479 -36.873 1.00 49.91 100 ASN A N 1
ATOM 746 C CA . ASN A 1 100 ? -34.849 -15.126 -37.415 1.00 49.91 100 ASN A CA 1
ATOM 747 C C . ASN A 1 100 ? -36.179 -14.376 -37.223 1.00 49.91 100 ASN A C 1
ATOM 749 O O . ASN A 1 100 ? -37.148 -14.626 -37.939 1.00 49.91 100 ASN A O 1
ATOM 753 N N . THR A 1 101 ? -36.204 -13.384 -36.335 1.00 47.66 101 THR A N 1
ATOM 754 C CA . THR A 1 101 ? -37.177 -12.283 -36.393 1.00 47.66 101 THR A CA 1
ATOM 755 C C . THR A 1 101 ? -36.616 -11.169 -37.261 1.00 47.66 101 THR A C 1
ATOM 757 O O . THR A 1 101 ? -35.702 -10.446 -36.868 1.00 47.66 101 THR A O 1
ATOM 760 N N . GLY A 1 102 ? -37.166 -11.062 -38.469 1.00 46.31 102 GLY A N 1
ATOM 761 C CA . GLY A 1 102 ? -36.906 -9.958 -39.376 1.00 46.31 102 GLY A CA 1
ATOM 762 C C . GLY A 1 102 ? -37.472 -8.638 -38.858 1.00 46.31 102 GLY A C 1
ATOM 763 O O . GLY A 1 102 ? -38.520 -8.600 -38.218 1.00 46.31 102 GLY A O 1
ATOM 764 N N . SER A 1 103 ? -36.803 -7.548 -39.222 1.00 45.31 103 SER A N 1
ATOM 765 C CA . SER A 1 103 ? -37.436 -6.239 -39.316 1.00 45.31 103 SER A CA 1
ATOM 766 C C . SER A 1 103 ? -36.892 -5.520 -40.544 1.00 45.31 103 SER A C 1
ATOM 768 O O . SER A 1 103 ? -35.712 -5.189 -40.634 1.00 45.31 103 SER A O 1
ATOM 770 N N . LYS A 1 104 ? -37.783 -5.373 -41.527 1.00 49.44 104 LYS A N 1
ATOM 771 C CA . LYS A 1 104 ? -37.653 -4.533 -42.716 1.00 49.44 104 LYS A CA 1
ATOM 772 C C . LYS A 1 104 ? -38.086 -3.110 -42.352 1.00 49.44 104 LYS A C 1
ATOM 774 O O . LYS A 1 104 ? -39.190 -2.949 -41.847 1.00 49.44 104 LYS A O 1
ATOM 779 N N . ALA A 1 105 ? -37.271 -2.121 -42.703 1.00 46.97 105 ALA A N 1
ATOM 780 C CA . ALA A 1 105 ? -37.643 -0.759 -43.126 1.00 46.97 105 ALA A CA 1
ATOM 781 C C . ALA A 1 105 ? -36.320 -0.093 -43.570 1.00 46.97 105 ALA A C 1
ATOM 783 O O . ALA A 1 105 ? -35.412 0.004 -42.756 1.00 46.97 105 ALA A O 1
ATOM 784 N N . ALA A 1 106 ? -35.993 0.178 -44.838 1.00 48.78 106 ALA A N 1
ATOM 785 C CA . ALA A 1 106 ? -36.692 0.873 -45.924 1.00 48.78 106 ALA A CA 1
ATOM 786 C C . ALA A 1 106 ? -36.981 2.355 -45.623 1.00 48.78 106 ALA A C 1
ATOM 788 O O . ALA A 1 106 ? -38.094 2.698 -45.241 1.00 48.78 106 ALA A O 1
ATOM 789 N N . THR A 1 107 ? -35.976 3.218 -45.816 1.00 45.75 107 THR A N 1
ATOM 790 C CA . THR A 1 107 ? -36.085 4.613 -46.311 1.00 45.75 107 THR A CA 1
ATOM 791 C C . THR A 1 107 ? -34.657 5.028 -46.708 1.00 45.75 107 THR A C 1
ATOM 793 O O . THR A 1 107 ? -33.781 5.100 -45.857 1.00 45.75 107 THR A O 1
ATOM 796 N N . ASP A 1 108 ? -34.245 4.969 -47.970 1.00 48.75 108 ASP A N 1
ATOM 797 C CA . ASP A 1 108 ? -34.577 5.891 -49.062 1.00 48.75 108 ASP A CA 1
ATOM 798 C C . ASP A 1 108 ? -34.169 7.340 -48.739 1.00 48.75 108 ASP A C 1
ATOM 800 O O . ASP A 1 108 ? -34.932 8.119 -48.175 1.00 48.75 108 ASP A O 1
ATOM 804 N N . THR A 1 109 ? -32.909 7.681 -49.029 1.00 53.34 109 THR A N 1
ATOM 805 C CA . THR A 1 109 ? -32.447 9.070 -49.206 1.00 53.34 109 THR A CA 1
ATOM 806 C C . THR A 1 109 ? -31.211 9.071 -50.110 1.00 53.34 109 THR A C 1
ATOM 808 O O . THR A 1 109 ? -30.089 9.373 -49.703 1.00 53.34 109 THR A O 1
ATOM 811 N N . ALA A 1 110 ? -31.420 8.660 -51.360 1.00 52.97 110 ALA A N 1
ATOM 812 C CA . ALA A 1 110 ? -30.614 9.166 -52.459 1.00 52.97 110 ALA A CA 1
ATOM 813 C C . ALA A 1 110 ? -30.981 10.645 -52.697 1.00 52.97 110 ALA A C 1
ATOM 815 O O . ALA A 1 110 ? -32.069 11.083 -52.342 1.00 52.97 110 ALA A O 1
ATOM 816 N N . GLU A 1 111 ? -30.062 11.385 -53.313 1.00 58.97 111 GLU A N 1
ATOM 817 C CA . GLU A 1 111 ? -30.178 12.801 -53.694 1.00 58.97 111 GLU A CA 1
ATOM 818 C C . GLU A 1 111 ? -29.845 13.841 -52.615 1.00 58.97 111 GLU A C 1
ATOM 820 O O . GLU A 1 111 ? -30.675 14.600 -52.121 1.00 58.97 111 GLU A O 1
ATOM 825 N N . ARG A 1 112 ? -28.540 14.015 -52.384 1.00 47.88 112 ARG A N 1
ATOM 826 C CA . ARG A 1 112 ? -27.996 15.375 -52.312 1.00 47.88 112 ARG A CA 1
ATOM 827 C C . ARG A 1 112 ? -26.588 15.410 -52.893 1.00 47.88 112 ARG A C 1
ATOM 829 O O . ARG A 1 112 ? -25.593 15.400 -52.176 1.00 47.88 112 ARG A O 1
ATOM 836 N N . LEU A 1 113 ? -26.532 15.473 -54.225 1.00 51.00 113 LEU A N 1
ATOM 837 C CA . LEU A 1 113 ? -25.388 15.958 -55.003 1.00 51.00 113 LEU A CA 1
ATOM 838 C C . LEU A 1 113 ? -25.175 17.449 -54.686 1.00 51.00 113 LEU A C 1
ATOM 840 O O . LEU A 1 113 ? -25.434 18.338 -55.491 1.00 51.00 113 LEU A O 1
ATOM 844 N N . GLY A 1 114 ? -24.761 17.734 -53.454 1.00 47.41 114 GLY A N 1
ATOM 845 C CA . GLY A 1 114 ? -24.223 19.021 -53.061 1.00 47.41 114 GLY A CA 1
ATOM 846 C C . GLY A 1 114 ? -22.760 19.036 -53.454 1.00 47.41 114 GLY A C 1
ATOM 847 O O . GLY A 1 114 ? -21.942 18.411 -52.784 1.00 47.41 114 GLY A O 1
ATOM 848 N N . SER A 1 115 ? -22.468 19.727 -54.555 1.00 53.38 115 SER A N 1
ATOM 849 C CA . SER A 1 115 ? -21.148 20.181 -54.988 1.00 53.38 115 SER A CA 1
ATOM 850 C C . SER A 1 115 ? -20.322 20.657 -53.790 1.00 53.38 115 SER A C 1
ATOM 852 O O . SER A 1 115 ? -20.346 21.829 -53.412 1.00 53.38 115 SER A O 1
ATOM 854 N N . THR A 1 116 ? -19.611 19.726 -53.161 1.00 53.75 116 THR A N 1
ATOM 855 C CA . THR A 1 116 ? -18.715 20.014 -52.052 1.00 53.75 116 THR A CA 1
ATOM 856 C C . THR A 1 116 ? -17.449 20.509 -52.715 1.00 53.75 116 THR A C 1
ATOM 858 O O . THR A 1 116 ? -16.618 19.724 -53.166 1.00 53.75 116 THR A O 1
ATOM 861 N N . ARG A 1 117 ? -17.391 21.834 -52.889 1.00 57.31 117 ARG A N 1
ATOM 862 C CA . ARG A 1 117 ? -16.199 22.577 -53.294 1.00 57.31 117 ARG A CA 1
ATOM 863 C C . ARG A 1 117 ? -15.012 21.947 -52.554 1.00 57.31 117 ARG A C 1
ATOM 865 O O . ARG A 1 117 ? -15.094 21.870 -51.324 1.00 57.31 117 ARG A O 1
ATOM 872 N N . PRO A 1 118 ? -13.985 21.431 -53.260 1.00 62.12 118 PRO A N 1
ATOM 873 C CA . PRO A 1 118 ? -12.817 20.867 -52.599 1.00 62.12 118 PRO A CA 1
ATOM 874 C C . PRO A 1 118 ? -12.344 21.913 -51.588 1.00 62.12 118 PRO A C 1
ATOM 876 O O . PRO A 1 118 ? -12.222 23.079 -51.982 1.00 62.12 118 PRO A O 1
ATOM 879 N N . PRO A 1 119 ? -12.213 21.557 -50.294 1.00 68.31 119 PRO A N 1
ATOM 880 C CA . PRO A 1 119 ? -11.792 22.511 -49.283 1.00 68.31 119 PRO A CA 1
ATOM 881 C C . PRO A 1 119 ? -10.504 23.126 -49.799 1.00 68.31 119 PRO A C 1
ATOM 883 O O . PRO A 1 119 ? -9.561 22.398 -50.113 1.00 68.31 119 PRO A O 1
ATOM 886 N N . GLU A 1 120 ? -10.532 24.442 -50.004 1.00 64.88 120 GLU A N 1
ATOM 887 C CA . GLU A 1 120 ? -9.385 25.202 -50.471 1.00 64.88 120 GLU A CA 1
ATOM 888 C C . GLU A 1 120 ? -8.213 24.782 -49.597 1.00 64.88 120 GLU A C 1
ATOM 890 O O . GLU A 1 120 ? -8.249 24.955 -48.378 1.00 64.88 120 GLU A O 1
ATOM 895 N N . THR A 1 121 ? -7.245 24.098 -50.211 1.00 65.06 121 THR A N 1
ATOM 896 C CA . THR A 1 121 ? -6.030 23.635 -49.550 1.00 65.06 121 THR A CA 1
ATOM 897 C C . THR A 1 121 ? -5.487 24.820 -48.765 1.00 65.06 121 THR A C 1
ATOM 899 O O . THR A 1 121 ? -5.151 25.814 -49.412 1.00 65.06 121 THR A O 1
ATOM 902 N N . PRO A 1 122 ? -5.433 24.774 -47.418 1.00 65.88 122 PRO A N 1
ATOM 903 C CA . PRO A 1 122 ? -4.901 25.876 -46.634 1.00 65.88 122 PRO A CA 1
ATOM 904 C C . PRO A 1 122 ? -3.464 26.103 -47.097 1.00 65.88 122 PRO A C 1
ATOM 906 O O . PRO A 1 122 ? -2.564 25.304 -46.837 1.00 65.88 122 PRO A O 1
ATOM 909 N N . GLN A 1 123 ? -3.278 27.167 -47.874 1.00 63.84 123 GLN A N 1
ATOM 910 C CA . GLN A 1 123 ? -2.085 27.453 -48.668 1.00 63.84 123 GLN A CA 1
ATOM 911 C C . GLN A 1 123 ? -0.980 28.066 -47.789 1.00 63.84 123 GLN A C 1
ATOM 913 O O . GLN A 1 123 ? -0.317 29.022 -48.173 1.00 63.84 123 GLN A O 1
ATOM 918 N N . GLY A 1 124 ? -0.826 27.529 -46.575 1.00 62.28 124 GLY A N 1
ATOM 919 C CA . GLY A 1 124 ? 0.004 28.102 -45.520 1.00 62.28 124 GLY A CA 1
ATOM 920 C C . GLY A 1 124 ? 0.523 27.116 -44.472 1.00 62.28 124 GLY A C 1
ATOM 921 O O . GLY A 1 124 ? 1.115 27.569 -43.502 1.00 62.28 124 GLY A O 1
ATOM 922 N N . CYS A 1 125 ? 0.352 25.796 -44.634 1.00 58.56 125 CYS A N 1
ATOM 923 C CA . CYS A 1 125 ? 1.181 24.858 -43.864 1.00 58.56 125 CYS A CA 1
ATOM 924 C C . CYS A 1 125 ? 2.585 24.878 -44.463 1.00 58.56 125 CYS A C 1
ATOM 926 O O . CYS A 1 125 ? 2.790 24.401 -45.582 1.00 58.56 125 CYS A O 1
ATOM 928 N N . SER A 1 126 ? 3.524 25.463 -43.728 1.00 77.12 126 SER A N 1
ATOM 929 C CA . SER A 1 126 ? 4.915 25.550 -44.144 1.00 77.12 126 SER A CA 1
ATOM 930 C C . SER A 1 126 ? 5.514 24.142 -44.269 1.00 77.12 126 SER A C 1
ATOM 932 O O . SER A 1 126 ? 5.115 23.209 -43.568 1.00 77.12 126 SER A O 1
ATOM 934 N N . GLU A 1 127 ? 6.474 23.942 -45.175 1.00 78.94 127 GLU A N 1
ATOM 935 C CA . GLU A 1 127 ? 7.198 22.662 -45.274 1.00 78.94 127 GLU A CA 1
ATOM 936 C C . GLU A 1 127 ? 7.912 22.298 -43.959 1.00 78.94 127 GLU A C 1
ATOM 938 O O . GLU A 1 127 ? 8.063 21.114 -43.655 1.00 78.94 127 GLU A O 1
ATOM 943 N N . SER A 1 128 ? 8.254 23.309 -43.151 1.00 79.31 128 SER A N 1
ATOM 944 C CA . SER A 1 128 ? 8.800 23.164 -41.798 1.00 79.31 128 SER A CA 1
ATOM 945 C C . SER A 1 128 ? 7.843 22.403 -40.880 1.00 79.31 128 SER A C 1
ATOM 947 O O . SER A 1 128 ? 8.242 21.424 -40.251 1.00 79.31 128 SER A O 1
ATOM 949 N N . ASP A 1 129 ? 6.555 22.763 -40.882 1.00 77.69 129 ASP A N 1
ATOM 950 C CA . ASP A 1 129 ? 5.552 22.089 -40.050 1.00 77.69 129 ASP A CA 1
ATOM 951 C C . ASP A 1 129 ? 5.433 20.606 -40.428 1.00 77.69 129 ASP A C 1
ATOM 953 O O . ASP A 1 129 ? 5.324 19.737 -39.564 1.00 77.69 129 ASP A O 1
ATOM 957 N N . ARG A 1 130 ? 5.508 20.277 -41.725 1.00 76.56 130 ARG A N 1
ATOM 958 C CA . ARG A 1 130 ? 5.447 18.880 -42.191 1.00 76.56 130 ARG A CA 1
ATOM 959 C C . ARG A 1 130 ? 6.667 18.062 -41.764 1.00 76.56 130 ARG A C 1
ATOM 961 O O . ARG A 1 130 ? 6.515 16.877 -41.469 1.00 76.56 130 ARG A O 1
ATOM 968 N N . GLN A 1 131 ? 7.852 18.671 -41.718 1.00 79.94 131 GLN A N 1
ATOM 969 C CA . GLN A 1 131 ? 9.071 18.002 -41.260 1.00 79.94 131 GLN A CA 1
ATOM 970 C C . GLN A 1 131 ? 9.042 17.741 -39.748 1.00 79.94 131 GLN A C 1
ATOM 972 O O . GLN A 1 131 ? 9.347 16.624 -39.329 1.00 79.94 131 GLN A O 1
ATOM 977 N N . GLU A 1 132 ? 8.597 18.706 -38.940 1.00 80.62 132 GLU A N 1
ATOM 978 C CA . GLU A 1 132 ? 8.489 18.546 -37.481 1.00 80.62 132 GLU A CA 1
ATOM 979 C C . GLU A 1 132 ? 7.441 17.501 -37.071 1.00 80.62 132 GLU A C 1
ATOM 981 O O . GLU A 1 132 ? 7.676 16.683 -36.178 1.00 80.62 132 GLU A O 1
ATOM 986 N N . HIS A 1 133 ? 6.299 17.457 -37.763 1.00 78.62 133 HIS A N 1
ATOM 987 C CA . HIS A 1 133 ? 5.285 16.432 -37.500 1.00 78.62 133 HIS A CA 1
ATOM 988 C C . HIS A 1 133 ? 5.791 15.026 -37.857 1.00 78.62 133 HIS A C 1
ATOM 990 O O . HIS A 1 133 ? 5.482 14.059 -37.157 1.00 78.62 133 HIS A O 1
ATOM 996 N N . GLY A 1 134 ? 6.596 14.899 -38.919 1.00 87.62 134 GLY A N 1
ATOM 997 C CA . GLY A 1 134 ? 7.202 13.629 -39.317 1.00 87.62 134 GLY A CA 1
ATOM 998 C C . GLY A 1 134 ? 8.226 13.110 -38.304 1.00 87.62 134 GLY A C 1
ATOM 999 O O . GLY A 1 134 ? 8.196 11.929 -37.948 1.00 87.62 134 GLY A O 1
ATOM 1000 N N . THR A 1 135 ? 9.102 13.984 -37.799 1.00 89.44 135 THR A N 1
ATOM 1001 C CA . THR A 1 135 ? 10.108 13.604 -36.795 1.00 89.44 135 THR A CA 1
ATOM 1002 C C . THR A 1 135 ? 9.460 13.263 -35.456 1.00 89.44 135 THR A C 1
ATOM 1004 O O . THR A 1 135 ? 9.786 12.223 -34.888 1.00 89.44 135 THR A O 1
ATOM 1007 N N . SER A 1 136 ? 8.478 14.051 -35.004 1.00 90.44 136 SER A N 1
ATOM 1008 C CA . SER A 1 136 ? 7.738 13.792 -33.762 1.00 90.44 136 SER A CA 1
ATOM 1009 C C . SER A 1 136 ? 6.973 12.461 -33.793 1.00 90.44 136 SER A C 1
ATOM 1011 O O . SER A 1 136 ? 7.000 11.693 -32.829 1.00 90.44 136 SER A O 1
ATOM 1013 N N . ALA A 1 137 ? 6.333 12.129 -34.918 1.00 93.00 137 ALA A N 1
ATOM 1014 C CA . ALA A 1 137 ? 5.642 10.849 -35.064 1.00 93.00 137 ALA A CA 1
ATOM 1015 C C . ALA A 1 137 ? 6.617 9.657 -35.040 1.00 93.00 137 ALA A C 1
ATOM 1017 O O . ALA A 1 137 ? 6.305 8.606 -34.473 1.00 93.00 137 ALA A O 1
ATOM 1018 N N . HIS A 1 138 ? 7.802 9.814 -35.639 1.00 92.88 138 HIS A N 1
ATOM 1019 C CA . HIS A 1 138 ? 8.831 8.779 -35.634 1.00 92.88 138 HIS A CA 1
ATOM 1020 C C . HIS A 1 138 ? 9.412 8.548 -34.233 1.00 92.88 138 HIS A C 1
ATOM 1022 O O . HIS A 1 138 ? 9.514 7.397 -33.805 1.00 92.88 138 HIS A O 1
ATOM 1028 N N . THR A 1 139 ? 9.730 9.613 -33.490 1.00 93.69 139 THR A N 1
ATOM 1029 C CA . THR A 1 139 ? 10.251 9.489 -32.120 1.00 93.69 139 THR A CA 1
ATOM 1030 C C . THR A 1 139 ? 9.224 8.855 -31.189 1.00 93.69 139 THR A C 1
ATOM 1032 O O . THR A 1 139 ? 9.557 7.903 -30.490 1.00 93.69 139 THR A O 1
ATOM 1035 N N . ALA A 1 140 ? 7.956 9.274 -31.254 1.00 95.38 140 ALA A N 1
ATOM 1036 C CA . ALA A 1 140 ? 6.884 8.688 -30.447 1.00 95.38 140 ALA A CA 1
ATOM 1037 C C . ALA A 1 140 ? 6.672 7.189 -30.736 1.00 95.38 140 ALA A C 1
ATOM 1039 O O . ALA A 1 140 ? 6.329 6.411 -29.842 1.00 95.38 140 ALA A O 1
ATOM 1040 N N . ARG A 1 141 ? 6.880 6.759 -31.988 1.00 95.38 141 ARG A N 1
ATOM 1041 C CA . ARG A 1 141 ? 6.839 5.339 -32.354 1.00 95.38 141 ARG A CA 1
ATOM 1042 C C . ARG A 1 141 ? 8.007 4.566 -31.738 1.00 95.38 141 ARG A C 1
ATOM 1044 O O . ARG A 1 141 ? 7.767 3.516 -31.151 1.00 95.38 141 ARG A O 1
ATOM 1051 N N . LEU A 1 142 ? 9.231 5.084 -31.846 1.00 97.06 142 LEU A N 1
ATOM 1052 C CA . LEU A 1 142 ? 10.415 4.453 -31.251 1.00 97.06 142 LEU A CA 1
ATOM 1053 C C . LEU A 1 142 ? 10.302 4.356 -29.726 1.00 97.06 142 LEU A C 1
ATOM 1055 O O . LEU A 1 142 ? 10.628 3.320 -29.159 1.00 97.06 142 LEU A O 1
ATOM 1059 N N . GLU A 1 143 ? 9.794 5.397 -29.065 1.00 96.12 143 GLU A N 1
ATOM 1060 C CA . GLU A 1 143 ? 9.545 5.390 -27.620 1.00 96.12 143 GLU A CA 1
ATOM 1061 C C . GLU A 1 143 ? 8.542 4.303 -27.218 1.00 96.12 143 GLU A C 1
ATOM 1063 O O . GLU A 1 143 ? 8.759 3.602 -26.231 1.00 96.12 143 GLU A O 1
ATOM 1068 N N . ARG A 1 144 ? 7.472 4.107 -28.002 1.00 96.19 144 ARG A N 1
ATOM 1069 C CA . ARG A 1 144 ? 6.505 3.028 -27.760 1.00 96.19 144 ARG A CA 1
ATOM 1070 C C . ARG A 1 144 ? 7.136 1.649 -27.938 1.00 96.19 144 ARG A C 1
ATOM 1072 O O . ARG A 1 144 ? 6.980 0.809 -27.059 1.00 96.19 144 ARG A O 1
ATOM 1079 N N . GLU A 1 145 ? 7.866 1.430 -29.031 1.00 97.38 145 GLU A N 1
ATOM 1080 C CA . GLU A 1 145 ? 8.554 0.158 -29.296 1.00 97.38 145 GLU A CA 1
ATOM 1081 C C . GLU A 1 145 ? 9.583 -0.156 -28.189 1.00 97.38 145 GLU A C 1
ATOM 1083 O O . GLU A 1 145 ? 9.679 -1.293 -27.728 1.00 97.38 145 GLU A O 1
ATOM 1088 N N . GLN A 1 146 ? 10.298 0.856 -27.683 1.00 95.88 146 GLN A N 1
ATOM 1089 C CA . GLN A 1 146 ? 11.208 0.707 -26.542 1.00 95.88 146 GLN A CA 1
ATOM 1090 C C . GLN A 1 146 ? 10.466 0.419 -25.229 1.00 95.88 146 GLN A C 1
ATOM 1092 O O . GLN A 1 146 ? 10.900 -0.434 -24.451 1.00 95.88 146 GLN A O 1
ATOM 1097 N N . ALA A 1 147 ? 9.341 1.087 -24.966 1.00 95.12 147 ALA A N 1
ATOM 1098 C CA . ALA A 1 147 ? 8.528 0.833 -23.779 1.00 95.12 147 ALA A CA 1
ATOM 1099 C C . ALA A 1 147 ? 7.959 -0.596 -23.782 1.00 95.12 147 ALA A C 1
ATOM 1101 O O . ALA A 1 147 ? 8.023 -1.287 -22.768 1.00 95.12 147 ALA A O 1
ATOM 1102 N N . GLU A 1 148 ? 7.480 -1.077 -24.929 1.00 96.56 148 GLU A N 1
ATOM 1103 C CA . GLU A 1 148 ? 7.008 -2.455 -25.095 1.00 96.56 148 GLU A CA 1
ATOM 1104 C C . GLU A 1 148 ? 8.144 -3.471 -24.921 1.00 96.56 148 GLU A C 1
ATOM 1106 O O . GLU A 1 148 ? 7.968 -4.472 -24.227 1.00 96.56 148 GLU A O 1
ATOM 1111 N N . ALA A 1 149 ? 9.330 -3.195 -25.475 1.00 96.00 149 ALA A N 1
ATOM 1112 C CA . ALA A 1 149 ? 10.498 -4.054 -25.296 1.00 96.00 149 ALA A CA 1
ATOM 1113 C C . ALA A 1 149 ? 10.923 -4.142 -23.822 1.00 96.00 149 ALA A C 1
ATOM 1115 O O . ALA A 1 149 ? 11.145 -5.239 -23.313 1.00 96.00 149 ALA A O 1
ATOM 1116 N N . THR A 1 150 ? 10.981 -3.010 -23.113 1.00 94.81 150 THR A N 1
ATOM 1117 C CA . THR A 1 150 ? 11.321 -3.003 -21.680 1.00 94.81 150 THR A CA 1
ATOM 1118 C C . THR A 1 150 ? 10.259 -3.729 -20.854 1.00 94.81 150 THR A C 1
ATOM 1120 O O . THR A 1 150 ? 10.612 -4.531 -19.994 1.00 94.81 150 THR A O 1
ATOM 1123 N N . GLN A 1 151 ? 8.970 -3.541 -21.150 1.00 96.50 151 GLN A N 1
ATOM 1124 C CA . GLN A 1 151 ? 7.882 -4.274 -20.500 1.00 96.50 151 GLN A CA 1
ATOM 1125 C C . GLN A 1 151 ? 7.987 -5.789 -20.734 1.00 96.50 151 GLN A C 1
ATOM 1127 O O . GLN A 1 151 ? 7.889 -6.562 -19.783 1.00 96.50 151 GLN A O 1
ATOM 1132 N N . GLY A 1 152 ? 8.270 -6.217 -21.967 1.00 97.62 152 GLY A N 1
ATOM 1133 C CA . GLY A 1 152 ? 8.489 -7.627 -22.289 1.00 97.62 152 GLY A CA 1
ATOM 1134 C C . GLY A 1 152 ? 9.678 -8.235 -21.539 1.00 97.62 152 GLY A C 1
ATOM 1135 O O . GLY A 1 152 ? 9.609 -9.386 -21.111 1.00 97.62 152 GLY A O 1
ATOM 1136 N N . GLU A 1 153 ? 10.747 -7.466 -21.313 1.00 97.69 153 GLU A N 1
ATOM 1137 C CA . GLU A 1 153 ? 11.867 -7.900 -20.470 1.00 97.69 153 GLU A CA 1
ATOM 1138 C C . GLU A 1 153 ? 11.449 -8.090 -19.007 1.00 97.69 153 GLU A C 1
ATOM 1140 O O . GLU A 1 153 ? 11.807 -9.105 -18.404 1.00 97.69 153 GLU A O 1
ATOM 1145 N N . PHE A 1 154 ? 10.671 -7.158 -18.446 1.00 97.81 154 PHE A N 1
ATOM 1146 C CA . PHE A 1 154 ? 10.116 -7.288 -17.096 1.00 97.81 154 PHE A CA 1
ATOM 1147 C C . PHE A 1 154 ? 9.243 -8.542 -16.965 1.00 97.81 154 PHE A C 1
ATOM 1149 O O . PHE A 1 154 ? 9.442 -9.325 -16.037 1.00 97.81 154 PHE A O 1
ATOM 1156 N N . ASP A 1 155 ? 8.318 -8.765 -17.899 1.00 97.56 155 ASP A N 1
ATOM 1157 C CA . ASP A 1 155 ? 7.384 -9.897 -17.858 1.00 97.56 155 ASP A CA 1
ATOM 1158 C C . ASP A 1 155 ? 8.096 -11.246 -18.054 1.00 97.56 155 ASP A C 1
ATOM 1160 O O . ASP A 1 155 ? 7.783 -12.237 -17.380 1.00 97.56 155 ASP A O 1
ATOM 1164 N N . TRP A 1 156 ? 9.113 -11.281 -18.923 1.00 98.06 156 TRP A N 1
ATOM 1165 C CA . TRP A 1 156 ? 9.971 -12.450 -19.108 1.00 98.06 156 TRP A CA 1
ATOM 1166 C C . TRP A 1 156 ? 10.708 -12.820 -17.819 1.00 98.06 156 TRP A C 1
ATOM 1168 O O . TRP A 1 156 ? 10.681 -13.977 -17.396 1.00 98.06 156 TRP A O 1
ATOM 1178 N N . VAL A 1 157 ? 11.336 -11.837 -17.169 1.00 98.44 157 VAL A N 1
ATOM 1179 C CA . VAL A 1 157 ? 12.067 -12.038 -15.912 1.00 98.44 157 VAL A CA 1
ATOM 1180 C C . VAL A 1 157 ? 11.109 -12.416 -14.775 1.00 98.44 157 VAL A C 1
ATOM 1182 O O . VAL A 1 157 ? 11.388 -13.354 -14.031 1.00 98.44 157 VAL A O 1
ATOM 1185 N N . ARG A 1 158 ? 9.928 -11.788 -14.692 1.00 97.62 158 ARG A N 1
ATOM 1186 C CA . ARG A 1 158 ? 8.874 -12.130 -13.718 1.00 97.62 158 ARG A CA 1
ATOM 1187 C C . ARG A 1 158 ? 8.418 -13.588 -13.826 1.00 97.62 158 ARG A C 1
ATOM 1189 O O . ARG A 1 158 ? 8.110 -14.210 -12.814 1.00 97.62 158 ARG A O 1
ATOM 1196 N N . SER A 1 159 ? 8.414 -14.141 -15.037 1.00 98.00 159 SER A N 1
ATOM 1197 C CA . SER A 1 159 ? 8.075 -15.545 -15.308 1.00 98.00 159 SER A CA 1
ATOM 1198 C C . SER A 1 159 ? 9.224 -16.528 -15.003 1.00 98.00 159 SER A C 1
ATOM 1200 O O . SER A 1 159 ? 9.089 -17.724 -15.253 1.00 98.00 159 SER A O 1
ATOM 1202 N N . GLY A 1 160 ? 10.360 -16.046 -14.479 1.00 97.56 160 GLY A N 1
ATOM 1203 C CA . GLY A 1 160 ? 11.557 -16.841 -14.174 1.00 97.56 160 GLY A CA 1
ATOM 1204 C C . GLY A 1 160 ? 12.588 -16.901 -15.308 1.00 97.56 160 GLY A C 1
ATOM 1205 O O . GLY A 1 160 ? 13.514 -17.715 -15.268 1.00 97.56 160 GLY A O 1
ATOM 1206 N N . GLY A 1 161 ? 12.433 -16.069 -16.341 1.00 98.06 161 GLY A N 1
ATOM 1207 C CA . GLY A 1 161 ? 13.358 -15.977 -17.463 1.00 98.06 161 GLY A CA 1
ATOM 1208 C C . GLY A 1 161 ? 14.693 -15.313 -17.104 1.00 98.06 161 GLY A C 1
ATOM 1209 O O . GLY A 1 161 ? 14.786 -14.489 -16.200 1.00 98.06 161 GLY A O 1
ATOM 1210 N N . ILE A 1 162 ? 15.750 -15.648 -17.852 1.00 98.12 162 ILE A N 1
ATOM 1211 C CA . ILE A 1 162 ? 17.069 -14.999 -17.743 1.00 98.12 162 ILE A CA 1
ATOM 1212 C C . ILE A 1 162 ? 17.326 -14.203 -19.023 1.00 98.12 162 ILE A C 1
ATOM 1214 O O . ILE A 1 162 ? 17.190 -14.755 -20.121 1.00 98.12 162 ILE A O 1
ATOM 1218 N N . LEU A 1 163 ? 17.719 -12.932 -18.895 1.00 98.06 163 LEU A N 1
ATOM 1219 C CA . LEU A 1 163 ? 18.058 -12.090 -20.043 1.00 98.06 163 LEU A CA 1
ATOM 1220 C C . LEU A 1 163 ? 19.395 -12.487 -20.669 1.00 98.06 163 LEU A C 1
ATOM 1222 O O . LEU A 1 163 ? 20.282 -13.054 -20.022 1.00 98.06 163 LEU A O 1
ATOM 1226 N N . ARG A 1 164 ? 19.540 -12.183 -21.960 1.00 98.00 164 ARG A N 1
ATOM 1227 C CA . ARG A 1 164 ? 20.764 -12.431 -22.723 1.00 98.00 164 ARG A CA 1
ATOM 1228 C C . ARG A 1 164 ? 21.359 -11.123 -23.232 1.00 98.00 164 ARG A C 1
ATOM 1230 O O . ARG A 1 164 ? 20.624 -10.222 -23.622 1.00 98.00 164 ARG A O 1
ATOM 1237 N N . ASP A 1 165 ? 22.686 -11.039 -23.220 1.00 97.19 165 ASP A N 1
ATOM 1238 C CA . ASP A 1 165 ? 23.431 -9.935 -23.822 1.00 97.19 165 ASP A CA 1
ATOM 1239 C C . ASP A 1 165 ? 23.382 -10.015 -25.361 1.00 97.19 165 ASP A C 1
ATOM 1241 O O . ASP A 1 165 ? 22.946 -11.012 -25.944 1.00 97.19 165 ASP A O 1
ATOM 1245 N N . ALA A 1 166 ? 23.879 -8.981 -26.044 1.00 96.31 166 ALA A N 1
ATOM 1246 C CA . ALA A 1 166 ? 23.959 -8.956 -27.510 1.00 96.31 166 ALA A CA 1
ATOM 1247 C C . ALA A 1 166 ? 24.812 -10.100 -28.106 1.00 96.31 166 ALA A C 1
ATOM 1249 O O . ALA A 1 166 ? 24.747 -10.366 -29.302 1.00 96.31 166 ALA A O 1
ATOM 1250 N N . ARG A 1 167 ? 25.615 -10.790 -27.281 1.00 96.88 167 ARG A N 1
ATOM 1251 C CA . ARG A 1 167 ? 26.427 -11.957 -27.661 1.00 96.88 167 ARG A CA 1
ATOM 1252 C C . ARG A 1 167 ? 25.731 -13.284 -27.322 1.00 96.88 167 ARG A C 1
ATOM 1254 O O . ARG A 1 167 ? 26.347 -14.341 -27.435 1.00 96.88 167 ARG A O 1
ATOM 1261 N N . GLY A 1 168 ? 24.475 -13.247 -26.875 1.00 97.00 168 GLY A N 1
ATOM 1262 C CA . GLY A 1 168 ? 23.675 -14.413 -26.505 1.00 97.00 168 GLY A CA 1
ATOM 1263 C C . GLY A 1 168 ? 24.037 -15.053 -25.158 1.00 97.00 168 GLY A C 1
ATOM 1264 O O . GLY A 1 168 ? 23.471 -16.097 -24.811 1.00 97.00 168 GLY A O 1
ATOM 1265 N N . ARG A 1 169 ? 24.953 -14.468 -24.378 1.00 98.19 169 ARG A N 1
ATOM 1266 C CA . ARG A 1 169 ? 25.348 -14.958 -23.047 1.00 98.19 169 ARG A CA 1
ATOM 1267 C C . ARG A 1 169 ? 24.342 -14.495 -22.000 1.00 98.19 169 ARG A C 1
ATOM 1269 O O . ARG A 1 169 ? 23.713 -13.458 -22.156 1.00 98.19 169 ARG A O 1
ATOM 1276 N N . ARG A 1 170 ? 24.188 -15.260 -20.918 1.00 98.00 170 ARG A N 1
ATOM 1277 C CA . ARG A 1 170 ? 23.267 -14.918 -19.821 1.00 98.00 170 ARG A CA 1
ATOM 1278 C C . ARG A 1 170 ? 23.756 -13.669 -19.084 1.00 98.00 170 ARG A C 1
ATOM 1280 O O . ARG A 1 170 ? 24.841 -13.695 -18.506 1.00 98.00 170 ARG A O 1
ATOM 1287 N N . ASP A 1 171 ? 22.939 -12.625 -19.062 1.00 98.19 171 ASP A N 1
ATOM 1288 C CA . ASP A 1 171 ? 23.218 -11.377 -18.356 1.00 98.19 171 ASP A CA 1
ATOM 1289 C C . ASP A 1 171 ? 22.618 -11.427 -16.946 1.00 98.19 171 ASP A C 1
ATOM 1291 O O . ASP A 1 171 ? 21.471 -11.041 -16.702 1.00 98.19 171 ASP A O 1
ATOM 1295 N N . LYS A 1 172 ? 23.398 -11.973 -16.007 1.00 96.94 172 LYS A N 1
ATOM 1296 C CA . LYS A 1 172 ? 22.976 -12.106 -14.606 1.00 96.94 172 LYS A CA 1
ATOM 1297 C C . LYS A 1 172 ? 22.808 -10.751 -13.923 1.00 96.94 172 LYS A C 1
ATOM 1299 O O . LYS A 1 172 ? 21.913 -10.614 -13.103 1.00 96.94 172 LYS A O 1
ATOM 1304 N N . VAL A 1 173 ? 23.645 -9.769 -14.265 1.00 97.81 173 VAL A N 1
ATOM 1305 C CA . VAL A 1 173 ? 23.640 -8.449 -13.618 1.00 97.81 173 VAL A CA 1
ATOM 1306 C C . VAL A 1 173 ? 22.367 -7.696 -13.988 1.00 97.81 173 VAL A C 1
ATOM 1308 O O . VAL A 1 173 ? 21.663 -7.216 -13.103 1.00 97.81 173 VAL A O 1
ATOM 1311 N N . ARG A 1 174 ? 22.018 -7.661 -15.280 1.00 97.19 174 ARG A N 1
ATOM 1312 C CA . ARG A 1 174 ? 20.774 -7.035 -15.743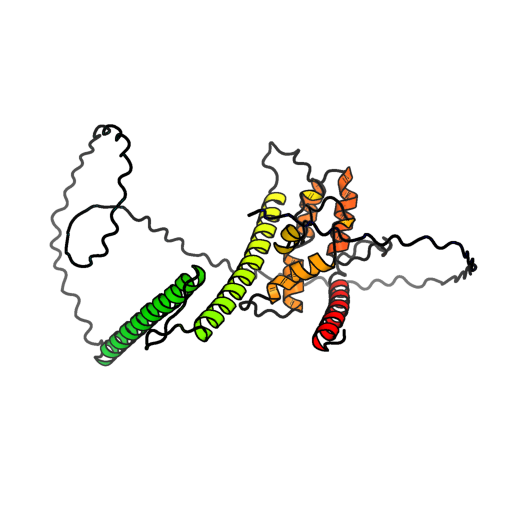 1.00 97.19 174 ARG A CA 1
ATOM 1313 C C . ARG A 1 174 ? 19.535 -7.763 -15.229 1.00 97.19 174 ARG A C 1
ATOM 1315 O O . ARG A 1 174 ? 18.584 -7.113 -14.811 1.00 97.19 174 ARG A O 1
ATOM 1322 N N . THR A 1 175 ? 19.557 -9.097 -15.228 1.00 98.00 175 THR A N 1
ATOM 1323 C CA . THR A 1 175 ? 18.441 -9.900 -14.700 1.00 98.00 175 THR A CA 1
ATOM 1324 C C . THR A 1 175 ? 18.221 -9.623 -13.209 1.00 98.00 175 THR A C 1
ATOM 1326 O O . THR A 1 175 ? 17.089 -9.390 -12.802 1.00 98.00 175 THR A O 1
ATOM 1329 N N . GLU A 1 176 ? 19.286 -9.573 -12.401 1.00 97.75 176 GLU A N 1
ATOM 1330 C CA . GLU A 1 176 ? 19.180 -9.293 -10.962 1.00 97.75 176 GLU A CA 1
ATOM 1331 C C . GLU A 1 176 ? 18.694 -7.865 -10.681 1.00 97.75 176 GLU A C 1
ATOM 1333 O O . GLU A 1 176 ? 17.866 -7.656 -9.797 1.00 97.75 176 GLU A O 1
ATOM 1338 N N . ALA A 1 177 ? 19.134 -6.881 -11.471 1.00 97.75 177 ALA A N 1
ATOM 1339 C CA . ALA A 1 177 ? 18.625 -5.515 -11.367 1.00 97.75 177 ALA A CA 1
ATOM 1340 C C . ALA A 1 177 ? 17.110 -5.444 -11.639 1.00 97.75 177 ALA A C 1
ATOM 1342 O O . ALA A 1 177 ? 16.383 -4.760 -10.917 1.00 97.75 177 ALA A O 1
ATOM 1343 N N . ILE A 1 178 ? 16.623 -6.187 -12.639 1.00 97.94 178 ILE A N 1
ATOM 1344 C CA . ILE A 1 178 ? 15.189 -6.284 -12.932 1.00 97.94 178 ILE A CA 1
ATOM 1345 C C . ILE A 1 178 ? 14.451 -7.035 -11.820 1.00 97.94 178 ILE A C 1
ATOM 1347 O O . ILE A 1 178 ? 13.392 -6.576 -11.405 1.00 97.94 178 ILE A O 1
ATOM 1351 N N . HIS A 1 179 ? 15.000 -8.127 -11.277 1.00 98.06 179 HIS A N 1
ATOM 1352 C CA . HIS A 1 179 ? 14.412 -8.806 -10.115 1.00 98.06 179 HIS A CA 1
ATOM 1353 C C . HIS A 1 179 ? 14.261 -7.876 -8.911 1.00 98.06 179 HIS A C 1
ATOM 1355 O O . HIS A 1 179 ? 13.210 -7.875 -8.270 1.00 98.06 179 HIS A O 1
ATOM 1361 N N . ALA A 1 180 ? 15.289 -7.085 -8.599 1.00 97.12 180 ALA A N 1
ATOM 1362 C CA . ALA A 1 180 ? 15.243 -6.134 -7.496 1.00 97.12 180 ALA A CA 1
ATOM 1363 C C . ALA A 1 180 ? 14.157 -5.066 -7.714 1.00 97.12 180 ALA A C 1
ATOM 1365 O O . ALA A 1 180 ? 13.422 -4.733 -6.785 1.00 97.12 180 ALA A O 1
ATOM 1366 N N . GLU A 1 181 ? 14.012 -4.569 -8.944 1.00 96.31 181 GLU A N 1
ATOM 1367 C CA . GLU A 1 181 ? 12.951 -3.622 -9.298 1.00 96.31 181 GLU A CA 1
ATOM 1368 C C . GLU A 1 181 ? 11.553 -4.262 -9.245 1.00 96.31 181 GLU A C 1
ATOM 1370 O O . GLU A 1 181 ? 10.632 -3.644 -8.716 1.00 96.31 181 GLU A O 1
ATOM 1375 N N . ILE A 1 182 ? 11.383 -5.502 -9.726 1.00 96.81 182 ILE A N 1
ATOM 1376 C CA . ILE A 1 182 ? 10.115 -6.248 -9.617 1.00 96.81 182 ILE A CA 1
ATOM 1377 C C . ILE A 1 182 ? 9.733 -6.415 -8.149 1.00 96.81 182 ILE A C 1
ATOM 1379 O O . ILE A 1 182 ? 8.608 -6.094 -7.778 1.00 96.81 182 ILE A O 1
ATOM 1383 N N . ARG A 1 183 ? 10.676 -6.853 -7.305 1.00 96.00 183 ARG A N 1
ATOM 1384 C CA . ARG A 1 183 ? 10.444 -7.034 -5.867 1.00 96.00 183 ARG A CA 1
ATOM 1385 C C . ARG A 1 183 ? 9.980 -5.734 -5.216 1.00 96.00 183 ARG A C 1
ATOM 1387 O O . ARG A 1 183 ? 8.976 -5.736 -4.514 1.00 96.00 183 ARG A O 1
ATOM 1394 N N . ARG A 1 184 ? 10.652 -4.618 -5.516 1.00 94.94 184 ARG A N 1
ATOM 1395 C CA . ARG A 1 184 ? 10.262 -3.297 -5.009 1.00 94.94 184 ARG A CA 1
ATOM 1396 C C . ARG A 1 184 ? 8.848 -2.908 -5.455 1.00 94.94 184 ARG A C 1
ATOM 1398 O O . ARG A 1 184 ? 8.063 -2.469 -4.624 1.00 94.94 184 ARG A O 1
ATOM 1405 N N . ARG A 1 185 ? 8.498 -3.081 -6.735 1.00 95.06 185 ARG A N 1
ATOM 1406 C CA . ARG A 1 185 ? 7.140 -2.774 -7.226 1.00 95.06 185 ARG A CA 1
ATOM 1407 C C . ARG A 1 185 ? 6.079 -3.661 -6.587 1.00 95.06 185 ARG A C 1
ATOM 1409 O O . ARG A 1 185 ? 5.023 -3.166 -6.220 1.00 95.06 185 ARG A O 1
ATOM 1416 N N . ASP A 1 186 ? 6.366 -4.947 -6.416 1.00 94.38 186 ASP A N 1
ATOM 1417 C CA . ASP A 1 186 ? 5.441 -5.880 -5.775 1.00 94.38 186 ASP A CA 1
ATOM 1418 C C . ASP A 1 186 ? 5.200 -5.519 -4.297 1.00 94.38 186 ASP A C 1
ATOM 1420 O O . ASP A 1 186 ? 4.064 -5.624 -3.820 1.00 94.38 186 ASP A O 1
ATOM 1424 N N . GLU A 1 187 ? 6.231 -5.038 -3.592 1.00 92.62 187 GLU A N 1
ATOM 1425 C CA . GLU A 1 187 ? 6.116 -4.474 -2.241 1.00 92.62 187 GLU A CA 1
ATOM 1426 C C . GLU A 1 187 ? 5.243 -3.206 -2.228 1.00 92.62 187 GLU A C 1
ATOM 1428 O O . GLU A 1 187 ? 4.299 -3.120 -1.437 1.00 92.62 187 GLU A O 1
ATOM 1433 N N . GLU A 1 188 ? 5.497 -2.246 -3.126 1.00 94.69 188 GLU A N 1
ATOM 1434 C CA . GLU A 1 188 ? 4.695 -1.019 -3.269 1.00 94.69 188 GLU A CA 1
ATOM 1435 C C . GLU A 1 188 ? 3.219 -1.334 -3.579 1.00 94.69 188 GLU A C 1
ATOM 1437 O O . GLU A 1 188 ? 2.308 -0.829 -2.912 1.00 94.69 188 GLU A O 1
ATOM 1442 N N . ASP A 1 189 ? 2.968 -2.232 -4.532 1.00 93.25 189 ASP A N 1
ATOM 1443 C CA . ASP A 1 189 ? 1.632 -2.707 -4.889 1.00 93.25 189 ASP A CA 1
ATOM 1444 C C . ASP A 1 189 ? 0.970 -3.447 -3.721 1.00 93.25 189 ASP A C 1
ATOM 1446 O O . ASP A 1 189 ? -0.241 -3.345 -3.510 1.00 93.25 189 ASP A O 1
ATOM 1450 N N . GLY A 1 190 ? 1.737 -4.205 -2.934 1.00 91.94 190 GLY A N 1
ATOM 1451 C CA . GLY A 1 190 ? 1.276 -4.839 -1.697 1.00 91.94 190 GLY A CA 1
ATOM 1452 C C . GLY A 1 190 ? 0.767 -3.818 -0.678 1.00 91.94 190 GLY A C 1
ATOM 1453 O O . GLY A 1 190 ? -0.335 -3.969 -0.141 1.00 91.94 190 GLY A O 1
ATOM 1454 N N . ILE A 1 191 ? 1.521 -2.739 -0.469 1.00 91.00 191 ILE A N 1
ATOM 1455 C CA . ILE A 1 191 ? 1.148 -1.636 0.426 1.00 91.00 191 ILE A CA 1
ATOM 1456 C C . ILE A 1 191 ? -0.141 -0.967 -0.064 1.00 91.00 191 ILE A C 1
ATOM 1458 O O . ILE A 1 191 ? -1.095 -0.820 0.705 1.00 91.00 191 ILE A O 1
ATOM 1462 N N . MET A 1 192 ? -0.217 -0.628 -1.353 1.00 92.00 192 MET A N 1
ATOM 1463 C CA . MET A 1 192 ? -1.404 0.004 -1.939 1.00 92.00 192 MET A CA 1
ATOM 1464 C C . MET A 1 192 ? -2.636 -0.907 -1.887 1.00 92.00 192 MET A C 1
ATOM 1466 O O . MET A 1 192 ? -3.726 -0.453 -1.531 1.00 92.00 192 MET A O 1
ATOM 1470 N N . ARG A 1 193 ? -2.485 -2.207 -2.170 1.00 92.62 193 ARG A N 1
ATOM 1471 C CA . ARG A 1 193 ? -3.567 -3.200 -2.032 1.00 92.62 193 ARG A CA 1
ATOM 1472 C C . ARG A 1 193 ? -4.079 -3.290 -0.599 1.00 92.62 193 ARG A C 1
ATOM 1474 O O . ARG A 1 193 ? -5.293 -3.326 -0.395 1.00 92.62 193 ARG A O 1
ATOM 1481 N N . THR A 1 194 ? -3.178 -3.282 0.379 1.00 90.31 194 THR A N 1
ATOM 1482 C CA . THR A 1 194 ? -3.528 -3.328 1.805 1.00 90.31 194 THR A CA 1
ATOM 1483 C C . THR A 1 194 ? -4.361 -2.104 2.198 1.00 90.31 194 THR A C 1
ATOM 1485 O O . THR A 1 194 ? -5.442 -2.248 2.773 1.00 90.31 194 THR A O 1
ATOM 1488 N N . TRP A 1 195 ? -3.932 -0.907 1.791 1.00 91.25 195 TRP A N 1
ATOM 1489 C CA . TRP A 1 195 ? -4.671 0.338 2.020 1.00 91.25 195 TRP A CA 1
ATOM 1490 C C . TRP A 1 195 ? -6.032 0.380 1.322 1.00 91.25 195 TRP A C 1
ATOM 1492 O O . TRP A 1 195 ? -7.015 0.818 1.921 1.00 91.25 195 TRP A O 1
ATOM 1502 N N . ASN A 1 196 ? -6.115 -0.092 0.079 1.00 91.81 196 ASN A N 1
ATOM 1503 C CA . ASN A 1 196 ? -7.375 -0.151 -0.664 1.00 91.81 196 ASN A CA 1
ATOM 1504 C C . ASN A 1 196 ? -8.369 -1.123 -0.010 1.00 91.81 196 ASN A C 1
ATOM 1506 O O . ASN A 1 196 ? -9.549 -0.808 0.124 1.00 91.81 196 ASN A O 1
ATOM 1510 N N . SER A 1 197 ? -7.891 -2.284 0.447 1.00 90.88 197 SER A N 1
ATOM 1511 C CA . SER A 1 197 ? -8.700 -3.257 1.190 1.00 90.88 197 SER A CA 1
ATOM 1512 C C . SER A 1 197 ? -9.198 -2.686 2.522 1.00 90.88 197 SER A C 1
ATOM 1514 O O . SER A 1 197 ? -10.372 -2.820 2.871 1.00 90.88 197 SER A O 1
ATOM 1516 N N . TYR A 1 198 ? -8.324 -1.993 3.254 1.00 91.56 198 TYR A N 1
ATOM 1517 C CA . TYR A 1 198 ? -8.675 -1.268 4.473 1.00 91.56 198 TYR A CA 1
ATOM 1518 C C . TYR A 1 198 ? -9.782 -0.227 4.227 1.00 91.56 198 TYR A C 1
ATOM 1520 O O . TYR A 1 198 ? -10.778 -0.201 4.951 1.00 91.56 198 TYR A O 1
ATOM 1528 N N . GLU A 1 199 ? -9.665 0.583 3.172 1.00 91.00 199 GLU A N 1
ATOM 1529 C CA . GLU A 1 199 ? -10.690 1.573 2.826 1.00 91.00 199 GLU A CA 1
ATOM 1530 C C . GLU A 1 199 ? -12.015 0.958 2.395 1.00 91.00 199 GLU A C 1
ATOM 1532 O O . GLU A 1 199 ? -13.072 1.480 2.748 1.00 91.00 199 GLU A O 1
ATOM 1537 N N . GLU A 1 200 ? -11.984 -0.137 1.640 1.00 91.50 200 GLU A N 1
ATOM 1538 C CA . GLU A 1 200 ? -13.211 -0.804 1.215 1.00 91.50 200 GLU A CA 1
ATOM 1539 C C . GLU A 1 200 ? -13.948 -1.416 2.413 1.00 91.50 200 GLU A C 1
ATOM 1541 O O . GLU A 1 200 ? -15.170 -1.291 2.507 1.00 91.50 200 GLU A O 1
ATOM 1546 N N . ARG A 1 201 ? -13.220 -1.990 3.386 1.00 90.94 201 ARG A N 1
ATOM 1547 C CA . ARG A 1 201 ? -13.808 -2.444 4.659 1.00 90.94 201 ARG A CA 1
ATOM 1548 C C . ARG A 1 201 ? -14.465 -1.291 5.414 1.00 90.94 201 ARG A C 1
ATOM 1550 O O . ARG A 1 201 ? -15.613 -1.422 5.834 1.00 90.94 201 ARG A O 1
ATOM 1557 N N . TRP A 1 202 ? -13.796 -0.142 5.504 1.00 90.94 202 TRP A N 1
ATOM 1558 C CA . TRP A 1 202 ? -14.382 1.066 6.089 1.00 90.94 202 TRP A CA 1
ATOM 1559 C C . TRP A 1 202 ? -15.631 1.531 5.352 1.00 90.94 202 TRP A C 1
ATOM 1561 O O . TRP A 1 202 ? -16.654 1.798 5.973 1.00 90.94 202 TRP A O 1
ATOM 1571 N N . ARG A 1 203 ? -15.582 1.594 4.019 1.00 90.56 203 ARG A N 1
ATOM 1572 C CA . ARG A 1 203 ? -16.723 1.990 3.190 1.00 90.56 203 ARG A CA 1
ATOM 1573 C C . ARG A 1 203 ? -17.903 1.049 3.395 1.00 90.56 203 ARG A C 1
ATOM 1575 O O . ARG A 1 203 ? -19.037 1.514 3.431 1.00 90.56 203 ARG A O 1
ATOM 1582 N N . ARG A 1 204 ? -17.655 -0.256 3.528 1.00 90.06 204 ARG A N 1
ATOM 1583 C CA . ARG A 1 204 ? -18.685 -1.252 3.832 1.00 90.06 204 ARG A CA 1
ATOM 1584 C C . ARG A 1 204 ? -19.293 -1.025 5.217 1.00 90.06 204 ARG A C 1
ATOM 1586 O O . ARG A 1 204 ? -20.513 -1.056 5.328 1.00 90.06 204 ARG A O 1
ATOM 1593 N N . LEU A 1 205 ? -18.467 -0.753 6.228 1.00 89.75 205 LEU A N 1
ATOM 1594 C CA . LEU A 1 205 ? -18.904 -0.507 7.605 1.00 89.75 205 LEU A CA 1
ATOM 1595 C C . LEU A 1 205 ? -19.726 0.786 7.737 1.00 89.75 205 LEU A C 1
ATOM 1597 O O . LEU A 1 205 ? -20.766 0.803 8.391 1.00 89.75 205 LEU A O 1
ATOM 1601 N N . SER A 1 206 ? -19.296 1.857 7.063 1.00 89.06 206 SER A N 1
ATOM 1602 C CA . SER A 1 206 ? -19.953 3.170 7.094 1.00 89.06 206 SER A CA 1
ATOM 1603 C C . SER A 1 206 ? -21.246 3.244 6.283 1.00 89.06 206 SER A C 1
ATOM 1605 O O . SER A 1 206 ? -21.971 4.230 6.403 1.00 89.06 206 SER A O 1
ATOM 1607 N N . ARG A 1 207 ? -21.564 2.248 5.443 1.00 89.38 207 ARG A N 1
ATOM 1608 C CA . ARG A 1 207 ? -22.854 2.240 4.743 1.00 89.38 207 ARG A CA 1
ATOM 1609 C C . ARG A 1 207 ? -23.971 2.118 5.784 1.00 89.38 207 ARG A C 1
ATOM 1611 O O . ARG A 1 207 ? -23.969 1.147 6.550 1.00 89.38 207 ARG A O 1
ATOM 1618 N N . PRO A 1 208 ? -24.922 3.068 5.828 1.00 81.94 208 PRO A N 1
ATOM 1619 C CA . PRO A 1 208 ? -26.116 2.889 6.635 1.00 81.94 208 PRO A CA 1
ATOM 1620 C C . PRO A 1 208 ? -26.841 1.644 6.122 1.00 81.94 208 PRO A C 1
ATOM 1622 O O . PRO A 1 208 ? -27.008 1.478 4.911 1.00 81.94 208 PRO A O 1
ATOM 1625 N N . GLY A 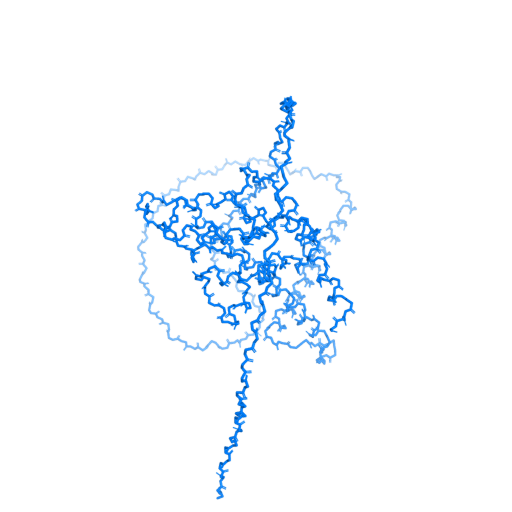1 209 ? -27.208 0.740 7.033 1.00 76.06 209 GLY A N 1
ATOM 1626 C CA . GLY A 1 209 ? -27.945 -0.467 6.673 1.00 76.06 209 GLY A CA 1
ATOM 1627 C C . GLY A 1 209 ? -29.213 -0.080 5.916 1.00 76.06 209 GLY A C 1
ATOM 1628 O O . GLY A 1 209 ? -29.988 0.760 6.375 1.00 76.06 209 GLY A O 1
ATOM 1629 N N . THR A 1 210 ? -29.418 -0.643 4.729 1.00 64.75 210 THR A N 1
ATOM 1630 C CA . THR A 1 210 ? -30.624 -0.399 3.938 1.00 64.75 210 THR A CA 1
ATOM 1631 C C . THR A 1 210 ? -31.803 -1.105 4.597 1.00 64.75 210 THR A C 1
ATOM 1633 O O . THR A 1 210 ? -32.062 -2.257 4.287 1.00 64.75 210 THR A O 1
ATOM 1636 N N . GLY A 1 211 ? -32.488 -0.419 5.518 1.00 50.34 211 GLY A N 1
ATOM 1637 C CA . GLY A 1 211 ? -33.882 -0.630 5.944 1.00 50.34 211 GLY A CA 1
ATOM 1638 C C . GLY A 1 211 ? -34.237 -1.923 6.688 1.00 50.34 211 GLY A C 1
ATOM 1639 O O . GLY A 1 211 ? -34.966 -1.852 7.672 1.00 50.34 211 GLY A O 1
ATOM 1640 N N . THR A 1 212 ? -33.733 -3.077 6.258 1.00 58.22 212 THR A N 1
ATOM 1641 C CA . THR A 1 212 ? -34.052 -4.406 6.801 1.00 58.22 212 THR A CA 1
ATOM 1642 C C . THR A 1 212 ? -32.971 -4.948 7.735 1.00 58.22 212 THR A C 1
ATOM 1644 O O 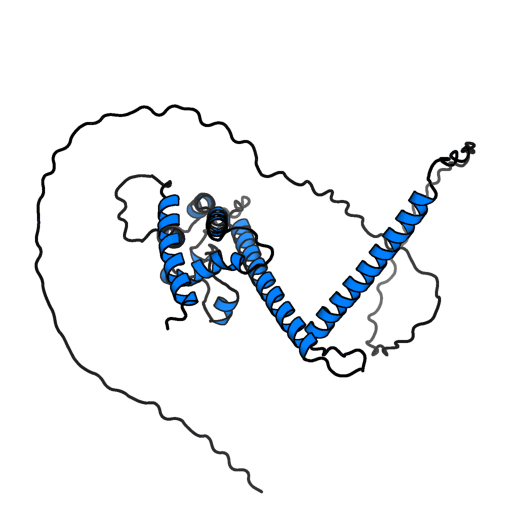. THR A 1 212 ? -33.284 -5.727 8.626 1.00 58.22 212 THR A O 1
ATOM 1647 N N . ASP A 1 213 ? -31.733 -4.460 7.613 1.00 57.78 213 ASP A N 1
ATOM 1648 C CA . ASP A 1 213 ? -30.589 -4.859 8.449 1.00 57.78 213 ASP A CA 1
ATOM 1649 C C . ASP A 1 213 ? -30.284 -3.823 9.546 1.00 57.78 213 ASP A C 1
ATOM 1651 O O . ASP A 1 213 ? -29.128 -3.508 9.835 1.00 57.78 213 ASP A O 1
ATOM 1655 N N . GLN A 1 214 ? -31.322 -3.279 10.193 1.00 55.72 214 GLN A N 1
ATOM 1656 C CA . GLN A 1 214 ? -31.153 -2.421 11.382 1.00 55.72 214 GLN A CA 1
ATOM 1657 C C . GLN A 1 214 ? -30.497 -3.166 12.565 1.00 55.72 214 GLN A C 1
ATOM 1659 O O . GLN A 1 214 ? -30.123 -2.546 13.554 1.00 55.72 214 GLN A O 1
ATOM 1664 N N . HIS A 1 215 ? -30.304 -4.483 12.436 1.00 57.56 215 HIS A N 1
ATOM 1665 C CA . HIS A 1 215 ? -29.689 -5.363 13.424 1.00 57.56 215 HIS A CA 1
ATOM 1666 C C . HIS A 1 215 ? -28.283 -5.858 13.055 1.00 57.56 215 HIS A C 1
ATOM 1668 O O . HIS A 1 215 ? -27.806 -6.793 13.695 1.00 57.56 215 HIS A O 1
ATOM 1674 N N . MET A 1 216 ? -27.582 -5.271 12.070 1.00 73.12 216 MET A N 1
ATOM 1675 C CA . MET A 1 216 ? -26.136 -5.525 11.956 1.00 73.12 216 MET A CA 1
ATOM 1676 C C . MET A 1 216 ? -25.412 -4.821 13.104 1.00 73.12 216 MET A C 1
ATOM 1678 O O . MET A 1 216 ? -24.872 -3.723 12.940 1.00 73.12 216 MET A O 1
ATOM 1682 N N . ALA A 1 217 ? -25.467 -5.467 14.265 1.00 90.25 217 ALA A N 1
ATOM 1683 C CA . ALA A 1 217 ? -24.712 -5.116 15.441 1.00 90.25 217 ALA A CA 1
ATOM 1684 C C . ALA A 1 217 ? -23.232 -5.320 15.106 1.00 90.25 217 ALA A C 1
ATOM 1686 O O . ALA A 1 217 ? -22.813 -6.417 14.736 1.00 90.25 217 ALA A O 1
ATOM 1687 N N . ILE A 1 218 ? -22.480 -4.226 15.133 1.00 93.56 218 ILE A N 1
ATOM 1688 C CA . ILE A 1 218 ? -21.057 -4.216 14.807 1.00 93.56 218 ILE A CA 1
ATOM 1689 C C . ILE A 1 218 ? -20.304 -4.691 16.046 1.00 93.56 218 ILE A C 1
ATOM 1691 O O . ILE A 1 218 ? -20.502 -4.146 17.131 1.00 93.56 218 ILE A O 1
ATOM 1695 N N . GLN A 1 219 ? -19.447 -5.691 15.895 1.00 95.25 219 GLN A N 1
ATOM 1696 C CA . GLN A 1 219 ? -18.552 -6.135 16.960 1.00 95.25 219 GLN A CA 1
ATOM 1697 C C . GLN A 1 219 ? -17.185 -5.461 16.832 1.00 95.25 219 GLN A C 1
ATOM 1699 O O . GLN A 1 219 ? -16.820 -4.953 15.769 1.00 95.25 219 GLN A O 1
ATOM 1704 N N . PHE A 1 220 ? -16.389 -5.498 17.898 1.00 95.25 220 PHE A N 1
ATOM 1705 C CA . PHE A 1 220 ? -15.033 -4.943 17.926 1.00 95.25 220 PHE A CA 1
ATOM 1706 C C . PHE A 1 220 ? -14.157 -5.472 16.774 1.00 95.25 220 PHE A C 1
ATOM 1708 O O . PHE A 1 220 ? -13.474 -4.701 16.096 1.00 95.25 220 PHE A O 1
ATOM 1715 N N . ARG A 1 221 ? -14.252 -6.777 16.489 1.00 94.00 221 ARG A N 1
ATOM 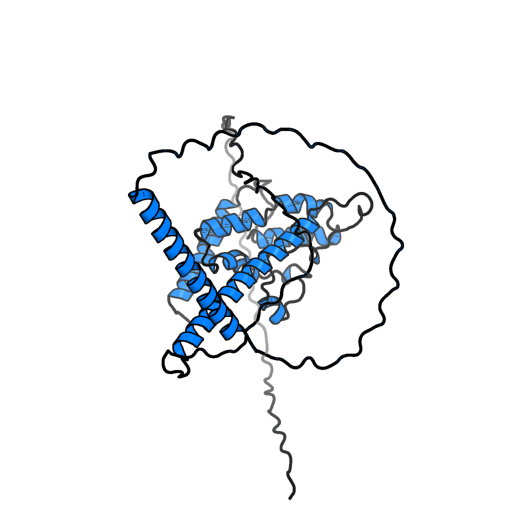1716 C CA . ARG A 1 221 ? -13.519 -7.466 15.409 1.00 94.00 221 ARG A CA 1
ATOM 1717 C C . ARG A 1 221 ? -13.920 -7.058 13.987 1.00 94.00 221 ARG A C 1
ATOM 1719 O O . ARG A 1 221 ? -13.176 -7.313 13.042 1.00 94.00 221 ARG A O 1
ATOM 1726 N N . ASP A 1 222 ? -15.107 -6.474 13.814 1.00 92.19 222 ASP A N 1
ATOM 1727 C CA . ASP A 1 222 ? -15.601 -6.052 12.498 1.00 92.19 222 ASP A CA 1
ATOM 1728 C C . ASP A 1 222 ? -14.998 -4.706 12.076 1.00 92.19 222 ASP A C 1
ATOM 1730 O O . ASP A 1 222 ? -15.008 -4.353 10.891 1.00 92.19 222 ASP A O 1
ATOM 1734 N N . ILE A 1 223 ? -14.466 -3.948 13.041 1.00 92.62 223 ILE A N 1
ATOM 1735 C CA . ILE A 1 223 ? -13.800 -2.678 12.789 1.00 92.62 223 ILE A CA 1
ATOM 1736 C C . ILE A 1 223 ? -12.450 -2.972 12.125 1.00 92.62 223 ILE A C 1
ATOM 1738 O O . ILE A 1 223 ? -11.624 -3.701 12.676 1.00 92.62 223 ILE A O 1
ATOM 1742 N N . PRO A 1 224 ? -12.182 -2.418 10.929 1.00 92.44 224 PRO A N 1
ATOM 1743 C CA . PRO A 1 224 ? -10.889 -2.568 10.284 1.00 92.44 224 PRO A CA 1
ATOM 1744 C C . PRO A 1 224 ? -9.869 -1.684 11.007 1.00 92.44 224 PRO A C 1
ATOM 1746 O O . PRO A 1 224 ? -9.626 -0.546 10.609 1.00 92.44 224 PRO A O 1
ATOM 1749 N N . TRP A 1 225 ? -9.285 -2.206 12.083 1.00 92.69 225 TRP A N 1
ATOM 1750 C CA . TRP A 1 225 ? -8.162 -1.585 12.779 1.00 92.69 225 TRP A CA 1
ATOM 1751 C C . TRP A 1 225 ? -6.968 -1.424 11.819 1.00 92.69 225 TRP A C 1
ATOM 1753 O O . TRP A 1 225 ? -6.837 -2.218 10.880 1.00 92.69 225 TRP A O 1
ATOM 1763 N N . PRO A 1 226 ? -6.121 -0.386 11.984 1.00 90.75 226 PRO A N 1
ATOM 1764 C CA . PRO A 1 226 ? -4.988 -0.098 11.099 1.00 90.75 226 PRO A CA 1
ATOM 1765 C C . PRO A 1 226 ? -3.825 -1.064 11.367 1.00 90.75 226 PRO A C 1
ATOM 1767 O O . PRO A 1 226 ? -2.712 -0.666 11.673 1.00 90.75 226 PRO A O 1
ATOM 1770 N N . GLN A 1 227 ? -4.115 -2.353 11.273 1.00 85.19 227 GLN A N 1
ATOM 1771 C CA . GLN A 1 227 ? -3.214 -3.475 11.459 1.00 85.19 227 GLN A CA 1
ATOM 1772 C C . GLN A 1 227 ? -3.394 -4.433 10.284 1.00 85.19 227 GLN A C 1
ATOM 1774 O O . GLN A 1 227 ? -4.417 -4.398 9.587 1.00 85.19 227 GLN A O 1
ATOM 1779 N N . GLY A 1 228 ? -2.421 -5.304 10.047 1.00 63.56 228 GLY A N 1
ATOM 1780 C CA . GLY A 1 228 ? -2.518 -6.280 8.972 1.00 63.56 228 GLY A CA 1
ATOM 1781 C C . GLY A 1 228 ? -1.820 -5.805 7.713 1.00 63.56 228 GLY A C 1
ATOM 1782 O O . GLY A 1 228 ? -2.432 -5.686 6.648 1.00 63.56 228 GLY A O 1
ATOM 1783 N N . SER A 1 229 ? -0.509 -5.615 7.820 1.00 61.16 229 SER A N 1
ATOM 1784 C CA . SER A 1 229 ? 0.332 -5.884 6.663 1.00 61.16 229 SER A CA 1
ATOM 1785 C C . SER A 1 229 ? 0.119 -7.348 6.232 1.00 61.16 229 SER A C 1
ATOM 1787 O O . SER A 1 229 ? -0.218 -8.207 7.050 1.00 61.16 229 SER A O 1
ATOM 1789 N N . ALA A 1 230 ? 0.278 -7.665 4.944 1.00 63.12 230 ALA A N 1
ATOM 1790 C CA . ALA A 1 230 ? 0.213 -9.059 4.488 1.00 63.12 230 ALA A CA 1
ATOM 1791 C C . ALA A 1 230 ? 1.196 -9.964 5.262 1.00 63.12 230 ALA A C 1
ATOM 1793 O O . ALA A 1 230 ? 0.879 -11.124 5.515 1.00 63.12 230 ALA A O 1
ATOM 1794 N N . ALA A 1 231 ? 2.321 -9.398 5.716 1.00 64.25 231 ALA A N 1
ATOM 1795 C CA . ALA A 1 231 ? 3.298 -10.089 6.546 1.00 64.25 231 ALA A CA 1
ATOM 1796 C C . ALA A 1 231 ? 2.726 -10.495 7.916 1.00 64.25 231 ALA A C 1
ATOM 1798 O O . ALA A 1 231 ? 3.048 -11.570 8.408 1.00 64.25 231 ALA A O 1
ATOM 1799 N N . ASP A 1 232 ? 1.811 -9.716 8.499 1.00 67.56 232 ASP A N 1
ATOM 1800 C CA . ASP A 1 232 ? 1.215 -10.034 9.807 1.00 67.56 232 ASP A CA 1
ATOM 1801 C C . ASP A 1 232 ? 0.344 -11.304 9.710 1.00 67.56 232 ASP A C 1
ATOM 1803 O O . ASP A 1 232 ? 0.309 -12.120 10.631 1.00 67.56 232 ASP A O 1
ATOM 1807 N N . ARG A 1 233 ? -0.296 -11.541 8.551 1.00 68.25 233 ARG A N 1
ATOM 1808 C CA . ARG A 1 233 ? -1.015 -12.803 8.286 1.00 68.25 233 ARG A CA 1
ATOM 1809 C C . ARG A 1 233 ? -0.067 -13.984 8.111 1.00 68.25 233 ARG A C 1
ATOM 1811 O O . ARG A 1 233 ? -0.421 -15.088 8.513 1.00 68.25 233 ARG A O 1
ATOM 1818 N N . GLU A 1 234 ? 1.103 -13.771 7.510 1.00 72.06 234 GLU A N 1
ATOM 1819 C CA . GLU A 1 234 ? 2.136 -14.810 7.376 1.00 72.06 234 GLU A CA 1
ATOM 1820 C C . GLU A 1 234 ? 2.753 -15.175 8.733 1.00 72.06 234 GLU A C 1
ATOM 1822 O O . GLU A 1 234 ? 3.041 -16.343 8.980 1.00 72.06 234 GLU A O 1
ATOM 1827 N N . LEU A 1 235 ? 2.859 -14.203 9.643 1.00 73.88 235 LEU A N 1
ATOM 1828 C CA . LEU A 1 235 ? 3.256 -14.390 11.044 1.00 73.88 235 LEU A CA 1
ATOM 1829 C C . LEU A 1 235 ? 2.179 -15.079 11.903 1.00 73.88 235 LEU A C 1
ATOM 1831 O O . LEU A 1 235 ? 2.415 -15.351 13.078 1.00 73.88 235 LEU A O 1
ATOM 1835 N N . GLY A 1 236 ? 1.007 -15.386 11.336 1.00 71.31 236 GLY A N 1
ATOM 1836 C CA . GLY A 1 236 ? -0.083 -16.043 12.053 1.00 71.31 236 GLY A CA 1
ATOM 1837 C C . GLY A 1 236 ? -0.807 -15.131 13.043 1.00 71.31 236 GLY A C 1
ATOM 1838 O O . GLY A 1 236 ? -1.526 -15.638 13.904 1.00 71.31 236 GLY A O 1
ATOM 1839 N N . VAL A 1 237 ? -0.655 -13.806 12.922 1.00 71.00 237 VAL A N 1
ATOM 1840 C CA . VAL A 1 237 ? -1.447 -12.852 13.701 1.00 71.00 237 VAL A CA 1
ATOM 1841 C C . VAL A 1 237 ? -2.896 -12.988 13.239 1.00 71.00 237 VAL A C 1
ATOM 1843 O O . VAL A 1 237 ? -3.245 -12.711 12.085 1.00 71.00 237 VAL A O 1
ATOM 1846 N N . GLY A 1 238 ? -3.727 -13.533 14.126 1.00 72.88 238 GLY A N 1
ATOM 1847 C CA . GLY A 1 238 ? -5.143 -13.759 13.877 1.00 72.88 238 GLY A CA 1
ATOM 1848 C C . GLY A 1 238 ? -5.914 -12.452 13.661 1.00 72.88 238 GLY A C 1
ATOM 1849 O O . GLY A 1 238 ? -5.369 -11.358 13.810 1.00 72.88 238 GLY A O 1
ATOM 1850 N N . PRO A 1 239 ? -7.202 -12.534 13.285 1.00 79.62 239 PRO A N 1
ATOM 1851 C CA . PRO A 1 239 ? -8.063 -11.359 13.314 1.00 79.62 239 PRO A CA 1
ATOM 1852 C C . PRO A 1 239 ? -8.077 -10.769 14.730 1.00 79.62 239 PRO A C 1
ATOM 1854 O O . PRO A 1 239 ? -8.233 -11.519 15.689 1.00 79.62 239 PRO A O 1
ATOM 1857 N N . VAL A 1 240 ? -7.945 -9.444 14.828 1.00 86.12 240 VAL A N 1
ATOM 1858 C CA . VAL A 1 240 ? -7.976 -8.697 16.093 1.00 86.12 240 VAL A CA 1
ATOM 1859 C C . VAL A 1 240 ? -9.301 -8.981 16.799 1.00 86.12 240 VAL A C 1
ATOM 1861 O O . VAL A 1 240 ? -10.367 -8.585 16.316 1.00 86.12 240 VAL A O 1
ATOM 1864 N N . GLY A 1 241 ? -9.236 -9.732 17.895 1.00 88.44 241 GLY A N 1
ATOM 1865 C CA . GLY A 1 241 ? -10.395 -10.126 18.684 1.00 88.44 241 GLY A CA 1
ATOM 1866 C C . GLY A 1 241 ? -10.581 -9.233 19.900 1.00 88.44 241 GLY A C 1
ATOM 1867 O O . GLY A 1 241 ? -11.722 -8.937 20.254 1.00 88.44 241 GLY A O 1
ATOM 1868 N N . THR A 1 242 ? -9.479 -8.786 20.502 1.00 93.69 242 THR A N 1
ATOM 1869 C CA . THR A 1 242 ? -9.478 -7.980 21.726 1.00 93.69 242 THR A CA 1
ATOM 1870 C C . THR A 1 242 ? -8.570 -6.755 21.608 1.00 93.69 242 THR A C 1
ATOM 1872 O O . THR A 1 242 ? -7.891 -6.548 20.601 1.00 93.69 242 THR A O 1
ATOM 1875 N N . VAL A 1 243 ? -8.584 -5.895 22.628 1.00 93.81 243 VAL A N 1
ATOM 1876 C CA . VAL A 1 243 ? -7.765 -4.674 22.654 1.00 93.81 243 VAL A CA 1
ATOM 1877 C C . VAL A 1 243 ? -6.279 -5.006 22.797 1.00 93.81 243 VAL A C 1
ATOM 1879 O O . VAL A 1 243 ? -5.442 -4.296 22.256 1.00 93.81 243 VAL A O 1
ATOM 1882 N N . GLU A 1 244 ? -5.933 -6.102 23.468 1.00 91.75 244 GLU A N 1
ATOM 1883 C CA . GLU A 1 244 ? -4.548 -6.539 23.669 1.00 91.75 244 GLU A CA 1
ATOM 1884 C C . GLU A 1 244 ? -3.883 -7.004 22.370 1.00 91.75 244 GLU A C 1
ATOM 1886 O O . GLU A 1 244 ? -2.665 -6.905 22.233 1.00 91.75 244 GLU A O 1
ATOM 1891 N N . ASP A 1 245 ? -4.682 -7.449 21.396 1.00 90.38 245 ASP A N 1
ATOM 1892 C CA . ASP A 1 245 ? -4.206 -7.758 20.047 1.00 90.38 245 ASP A CA 1
ATOM 1893 C C . ASP A 1 245 ? -3.774 -6.479 19.295 1.00 90.38 245 ASP A C 1
ATOM 1895 O O . ASP A 1 245 ? -3.083 -6.548 18.272 1.00 90.38 245 ASP A O 1
ATOM 1899 N N . LEU A 1 246 ? -4.159 -5.291 19.789 1.00 91.12 246 LEU A N 1
ATOM 1900 C CA . LEU A 1 246 ? -3.795 -4.015 19.186 1.00 91.12 246 LEU A CA 1
ATOM 1901 C C . LEU A 1 246 ? -2.351 -3.599 19.512 1.00 91.12 246 LEU A C 1
ATOM 1903 O O . LEU A 1 246 ? -2.096 -2.701 20.310 1.00 91.12 246 LEU A O 1
ATOM 1907 N N . ASP A 1 247 ? -1.388 -4.199 18.820 1.00 89.69 247 ASP A N 1
ATOM 1908 C CA . ASP A 1 247 ? -0.001 -3.741 18.812 1.00 89.69 247 ASP A CA 1
ATOM 1909 C C . ASP A 1 247 ? 0.206 -2.357 18.146 1.00 89.69 247 ASP A C 1
ATOM 1911 O O . ASP A 1 247 ? -0.169 -2.117 16.987 1.00 89.69 247 ASP A O 1
ATOM 1915 N N . VAL A 1 248 ? 0.873 -1.465 18.891 1.00 87.88 248 VAL A N 1
ATOM 1916 C CA . VAL A 1 248 ? 1.272 -0.105 18.491 1.00 87.88 248 VAL A CA 1
ATOM 1917 C C . VAL A 1 248 ? 2.268 -0.137 17.341 1.00 87.88 248 VAL A C 1
ATOM 1919 O O . VAL A 1 248 ? 2.115 0.636 16.393 1.00 87.88 248 VAL A O 1
ATOM 1922 N N . GLU A 1 249 ? 3.256 -1.029 17.381 1.00 86.06 249 GLU A N 1
ATOM 1923 C CA . GLU A 1 249 ? 4.310 -1.095 16.365 1.00 86.06 249 GLU A CA 1
ATOM 1924 C C . GLU A 1 249 ? 3.722 -1.445 14.991 1.00 86.06 249 GLU A C 1
ATOM 1926 O O . GLU A 1 249 ? 4.005 -0.791 13.982 1.00 86.06 249 GLU A O 1
ATOM 1931 N N . SER A 1 250 ? 2.806 -2.411 14.962 1.00 87.69 250 SER A N 1
ATOM 1932 C CA . SER A 1 250 ? 2.061 -2.809 13.767 1.00 87.69 250 SER A CA 1
ATOM 1933 C C . SER A 1 250 ? 1.238 -1.661 13.177 1.00 87.69 250 SER A C 1
ATOM 1935 O O . SER A 1 250 ? 1.237 -1.464 11.958 1.00 87.69 250 SER A O 1
ATOM 1937 N N . MET A 1 251 ? 0.605 -0.834 14.016 1.00 87.75 251 MET A N 1
ATOM 1938 C CA . MET A 1 251 ? -0.123 0.350 13.544 1.00 87.75 251 MET A CA 1
ATOM 1939 C C . MET A 1 251 ? 0.802 1.433 12.996 1.00 87.75 251 MET A C 1
ATOM 1941 O O . MET A 1 251 ? 0.514 2.028 11.953 1.00 87.75 251 MET A O 1
ATOM 1945 N N . GLN A 1 252 ? 1.938 1.676 13.651 1.00 86.81 252 GLN A N 1
ATOM 1946 C CA . GLN A 1 252 ? 2.940 2.605 13.133 1.00 86.81 252 GLN A CA 1
ATOM 1947 C C . GLN A 1 252 ? 3.463 2.133 11.776 1.00 86.81 252 GLN A C 1
ATOM 1949 O O . GLN A 1 252 ? 3.498 2.915 10.824 1.00 86.81 252 GLN A O 1
ATOM 1954 N N . ARG A 1 253 ? 3.795 0.843 11.655 1.00 87.88 253 ARG A N 1
ATOM 1955 C CA . ARG A 1 253 ? 4.224 0.219 10.400 1.00 87.88 253 ARG A CA 1
ATOM 1956 C C . ARG A 1 253 ? 3.165 0.382 9.313 1.00 87.88 253 ARG A C 1
ATOM 1958 O O . ARG A 1 253 ? 3.516 0.754 8.196 1.00 87.88 253 ARG A O 1
ATOM 1965 N N . PHE A 1 254 ? 1.888 0.172 9.629 1.00 90.12 254 PHE A N 1
ATOM 1966 C CA . PHE A 1 254 ? 0.779 0.357 8.690 1.00 90.12 254 PHE A CA 1
ATOM 1967 C C . PHE A 1 254 ? 0.671 1.806 8.189 1.00 90.12 254 PHE A C 1
ATOM 1969 O O . PHE A 1 254 ? 0.624 2.046 6.979 1.00 90.12 254 PHE A O 1
ATOM 1976 N N . PHE A 1 255 ? 0.684 2.786 9.098 1.00 88.75 255 PHE A N 1
ATOM 1977 C CA . PHE A 1 255 ? 0.584 4.202 8.737 1.00 88.75 255 PHE A CA 1
ATOM 1978 C C . PHE A 1 255 ? 1.806 4.706 7.966 1.00 88.75 255 PHE A C 1
ATOM 1980 O O . PHE A 1 255 ? 1.670 5.484 7.021 1.00 88.75 255 PHE A O 1
ATOM 1987 N N . LEU A 1 256 ? 2.997 4.242 8.337 1.00 88.75 256 LEU A N 1
ATOM 1988 C CA . LEU A 1 256 ? 4.249 4.626 7.696 1.00 88.75 256 LEU A CA 1
ATOM 1989 C C . LEU A 1 256 ? 4.529 3.831 6.415 1.00 88.75 256 LEU A C 1
ATOM 1991 O O . LEU A 1 256 ? 5.378 4.252 5.634 1.00 88.75 256 LEU A O 1
ATOM 1995 N N . ALA A 1 257 ? 3.807 2.741 6.134 1.00 90.38 257 ALA A N 1
ATOM 1996 C CA . ALA A 1 257 ? 4.029 1.922 4.942 1.00 90.38 257 ALA A CA 1
ATOM 1997 C C . ALA A 1 257 ? 3.984 2.749 3.646 1.00 90.38 257 ALA A C 1
ATOM 1999 O O . ALA A 1 257 ? 4.795 2.534 2.749 1.00 90.38 257 ALA A O 1
ATOM 2000 N N . THR A 1 258 ? 3.118 3.765 3.558 1.00 90.12 258 THR A N 1
ATOM 2001 C CA . THR A 1 258 ? 3.018 4.622 2.362 1.00 90.12 258 THR A CA 1
ATOM 2002 C C . THR A 1 258 ? 4.277 5.440 2.069 1.00 90.12 258 THR A C 1
ATOM 2004 O O . THR A 1 258 ? 4.428 5.916 0.947 1.00 90.12 258 THR A O 1
ATOM 2007 N N . LEU A 1 259 ? 5.185 5.615 3.039 1.00 89.31 259 LEU A N 1
ATOM 2008 C CA . LEU A 1 259 ? 6.486 6.264 2.815 1.00 89.31 259 LEU A CA 1
ATOM 2009 C C . LEU A 1 259 ? 7.402 5.444 1.911 1.00 89.31 259 LEU A C 1
ATOM 2011 O O . LEU A 1 259 ? 8.291 6.004 1.280 1.00 89.31 259 LEU A O 1
ATOM 2015 N N . ARG A 1 260 ? 7.194 4.125 1.847 1.00 89.50 260 ARG A N 1
ATOM 2016 C CA . ARG A 1 260 ? 8.006 3.224 1.022 1.00 89.50 260 ARG A CA 1
ATOM 2017 C C . ARG A 1 260 ? 7.651 3.305 -0.464 1.00 89.50 260 ARG A C 1
ATOM 2019 O O . ARG A 1 260 ? 8.400 2.790 -1.281 1.00 89.50 260 ARG A O 1
ATOM 2026 N N . VAL A 1 261 ? 6.538 3.956 -0.813 1.00 94.50 261 VAL A N 1
ATOM 2027 C CA . VAL A 1 261 ? 6.073 4.099 -2.197 1.00 94.50 261 VAL A CA 1
ATOM 2028 C C . VAL A 1 261 ? 6.774 5.281 -2.864 1.00 94.50 261 VAL A C 1
ATOM 2030 O O . VAL A 1 261 ? 6.582 6.428 -2.462 1.00 94.50 261 VAL A O 1
ATOM 2033 N N . ARG A 1 262 ? 7.537 5.036 -3.936 1.00 92.81 262 ARG A N 1
ATOM 2034 C CA . ARG A 1 262 ? 8.349 6.057 -4.627 1.00 92.81 262 ARG A CA 1
ATOM 2035 C C . ARG A 1 262 ? 7.551 7.243 -5.174 1.00 92.81 262 ARG A C 1
ATOM 2037 O O . ARG A 1 262 ? 8.086 8.339 -5.318 1.00 92.81 262 ARG A O 1
ATOM 2044 N N . THR A 1 263 ? 6.276 7.048 -5.513 1.00 91.75 263 THR A N 1
ATOM 2045 C CA . THR A 1 263 ? 5.421 8.137 -6.019 1.00 91.75 263 THR A CA 1
ATOM 2046 C C . THR A 1 263 ? 5.040 9.145 -4.939 1.00 91.75 263 THR A C 1
ATOM 2048 O O . THR A 1 263 ? 4.466 10.192 -5.245 1.00 91.75 263 THR A O 1
ATOM 2051 N N . ASN A 1 264 ? 5.332 8.841 -3.677 1.00 90.62 264 ASN A N 1
ATOM 2052 C CA . ASN A 1 264 ? 4.986 9.683 -2.560 1.00 90.62 264 ASN A CA 1
ATOM 2053 C C . ASN A 1 264 ? 5.985 10.836 -2.409 1.00 90.62 264 ASN A C 1
ATOM 2055 O O . ASN A 1 264 ? 7.170 10.631 -2.167 1.00 90.62 264 ASN A O 1
ATOM 2059 N N . ARG A 1 265 ? 5.490 12.067 -2.565 1.00 92.06 265 ARG A N 1
ATOM 2060 C CA . ARG A 1 265 ? 6.277 13.302 -2.401 1.00 92.06 265 ARG A CA 1
ATOM 2061 C C . ARG A 1 265 ? 6.037 13.995 -1.062 1.00 92.06 265 ARG A C 1
ATOM 2063 O O . ARG A 1 265 ? 6.612 15.050 -0.818 1.00 92.06 265 ARG A O 1
ATOM 2070 N N . MET A 1 266 ? 5.145 13.452 -0.239 1.00 90.94 266 MET A N 1
ATOM 2071 C CA . MET A 1 266 ? 4.788 14.056 1.034 1.00 90.94 266 MET A CA 1
ATOM 2072 C C . MET A 1 266 ? 5.876 13.789 2.069 1.00 90.94 266 MET A C 1
ATOM 2074 O O . MET A 1 266 ? 6.492 12.723 2.108 1.00 90.94 266 MET A O 1
ATOM 2078 N N . THR A 1 267 ? 6.086 14.759 2.948 1.00 90.62 267 THR A N 1
ATOM 2079 C CA . THR A 1 267 ? 6.945 14.576 4.118 1.00 90.62 267 THR A CA 1
ATOM 2080 C C . THR A 1 267 ? 6.333 13.552 5.080 1.00 90.62 267 THR A C 1
ATOM 2082 O O . THR A 1 267 ? 5.117 13.343 5.106 1.00 90.62 267 THR A O 1
ATOM 2085 N N . ARG A 1 268 ? 7.157 12.950 5.951 1.00 83.81 268 ARG A N 1
ATOM 2086 C CA . ARG A 1 268 ? 6.690 12.040 7.017 1.00 83.81 268 ARG A CA 1
ATOM 2087 C C . ARG A 1 268 ? 5.539 12.641 7.828 1.00 83.81 268 ARG A C 1
ATOM 2089 O O . ARG A 1 268 ? 4.536 11.974 8.056 1.00 83.81 268 ARG A O 1
ATOM 2096 N N . LYS A 1 269 ? 5.650 13.926 8.179 1.00 85.75 269 LYS A N 1
ATOM 2097 C CA . LYS A 1 269 ? 4.627 14.670 8.929 1.00 85.75 269 LYS A CA 1
ATOM 2098 C C . LYS A 1 269 ? 3.305 14.790 8.177 1.00 85.75 269 LYS A C 1
ATOM 2100 O O . LYS A 1 269 ? 2.237 14.616 8.761 1.00 85.75 269 LYS A O 1
ATOM 2105 N N . GLU A 1 270 ? 3.365 15.097 6.887 1.00 90.00 270 GLU A N 1
ATOM 2106 C CA . GLU A 1 270 ? 2.174 15.199 6.041 1.00 90.00 270 GLU A CA 1
ATOM 2107 C C . GLU A 1 270 ? 1.502 13.845 5.852 1.00 90.00 270 GLU A C 1
ATOM 2109 O O . GLU A 1 270 ? 0.276 13.783 5.858 1.00 90.00 270 GLU A O 1
ATOM 2114 N N . LEU A 1 271 ? 2.278 12.764 5.763 1.00 87.50 271 LEU A N 1
ATOM 2115 C CA . LEU A 1 271 ? 1.732 11.419 5.603 1.00 87.50 271 LEU A CA 1
ATOM 2116 C C . LEU A 1 271 ? 1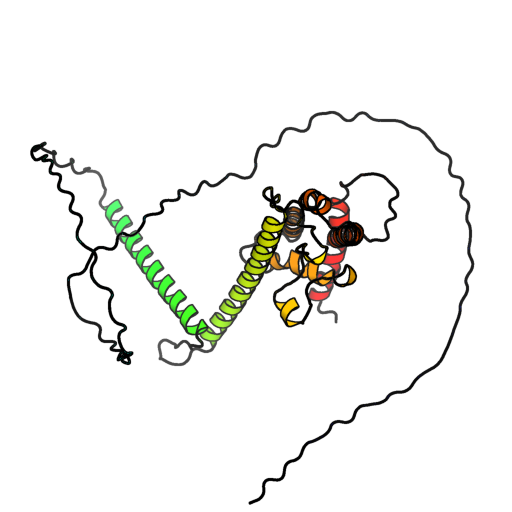.059 10.902 6.850 1.00 87.50 271 LEU A C 1
ATOM 2118 O O . LEU A 1 271 ? -0.034 10.364 6.753 1.00 87.50 271 LEU A O 1
ATOM 2122 N N . VAL A 1 272 ? 1.659 11.124 8.013 1.00 83.94 272 VAL A N 1
ATOM 2123 C CA . VAL A 1 272 ? 1.031 10.791 9.294 1.00 83.94 272 VAL A CA 1
ATOM 2124 C C . VAL A 1 272 ? -0.279 11.557 9.431 1.00 83.94 272 VAL A C 1
ATOM 2126 O O . VAL A 1 272 ? -1.317 10.965 9.714 1.00 83.94 272 VAL A O 1
ATOM 2129 N N . ARG A 1 273 ? -0.269 12.860 9.124 1.00 86.12 273 ARG A N 1
ATOM 2130 C CA . ARG A 1 273 ? -1.489 13.672 9.115 1.00 86.12 273 ARG A CA 1
ATOM 2131 C C . ARG A 1 273 ? -2.523 13.134 8.123 1.00 86.12 273 ARG A C 1
ATOM 2133 O O . ARG A 1 273 ? -3.688 13.019 8.482 1.00 86.12 273 ARG A O 1
ATOM 2140 N N . ALA A 1 274 ? -2.126 12.804 6.896 1.00 87.69 274 ALA A N 1
ATOM 2141 C CA . ALA A 1 274 ? -3.025 12.271 5.876 1.00 87.69 274 ALA A CA 1
ATOM 2142 C C . ALA A 1 274 ? -3.602 10.908 6.284 1.00 87.69 274 ALA A C 1
ATOM 2144 O O . ALA A 1 274 ? -4.799 10.674 6.134 1.00 87.69 274 ALA A O 1
ATOM 2145 N N . ALA A 1 275 ? -2.774 10.035 6.851 1.00 85.25 275 ALA A N 1
ATOM 2146 C CA . ALA A 1 275 ? -3.160 8.724 7.342 1.00 85.25 275 ALA A CA 1
ATOM 2147 C C . ALA A 1 275 ? -4.144 8.828 8.518 1.00 85.25 275 ALA A C 1
ATOM 2149 O O . ALA A 1 275 ? -5.170 8.148 8.524 1.00 85.25 275 ALA A O 1
ATOM 2150 N N . TRP A 1 276 ? -3.906 9.748 9.455 1.00 83.38 276 TRP A N 1
ATOM 2151 C CA . TRP A 1 276 ? -4.831 10.042 10.552 1.00 83.38 276 TRP A CA 1
ATOM 2152 C C . TRP A 1 276 ? -6.150 10.641 10.062 1.00 83.38 276 TRP A C 1
ATOM 2154 O O . TRP A 1 276 ? -7.221 10.204 10.477 1.00 83.38 276 TRP A O 1
ATOM 2164 N N . LEU A 1 277 ? -6.104 11.586 9.117 1.00 84.56 277 LEU A N 1
ATOM 2165 C CA . LEU A 1 277 ? -7.310 12.134 8.487 1.00 84.56 277 LEU A CA 1
ATOM 2166 C C . LEU A 1 277 ? -8.086 11.075 7.693 1.00 84.56 277 LEU A C 1
ATOM 2168 O O . LEU A 1 277 ? -9.296 11.190 7.536 1.00 84.56 277 LEU A O 1
ATOM 2172 N N . ARG A 1 278 ? -7.419 10.027 7.204 1.00 86.19 278 ARG A N 1
ATOM 2173 C CA . ARG A 1 278 ? -8.051 8.895 6.511 1.00 86.19 278 ARG A CA 1
ATOM 2174 C C . ARG A 1 278 ? -8.710 7.928 7.500 1.00 86.19 278 ARG A C 1
ATOM 2176 O O . ARG A 1 278 ? -9.814 7.447 7.220 1.00 86.19 278 ARG A O 1
ATOM 2183 N N . TRP A 1 279 ? -8.078 7.714 8.659 1.00 85.19 279 TRP A N 1
ATOM 2184 C CA . TRP A 1 279 ? -8.594 6.947 9.805 1.00 85.19 279 TRP A CA 1
ATOM 2185 C C . TRP A 1 279 ? -9.727 7.668 10.578 1.00 85.19 279 TRP A C 1
ATOM 2187 O O . TRP A 1 279 ? -10.416 7.042 11.368 1.00 85.19 279 TRP A O 1
ATOM 2197 N N . HIS A 1 280 ? -9.959 8.954 10.291 1.00 75.12 280 HIS A N 1
ATOM 2198 C CA . HIS A 1 280 ? -10.875 9.910 10.933 1.00 75.12 280 HIS A CA 1
ATOM 2199 C C . HIS A 1 280 ? -11.863 9.385 12.009 1.00 75.12 280 HIS A C 1
ATOM 2201 O O . HIS A 1 280 ? -12.826 8.686 11.668 1.00 75.12 280 HIS A O 1
ATOM 2207 N N . PRO A 1 281 ? -11.765 9.862 13.268 1.00 72.06 281 PRO A N 1
ATOM 2208 C CA . PRO A 1 281 ? -12.673 9.473 14.353 1.00 72.06 281 PRO A CA 1
ATOM 2209 C C . PRO A 1 281 ? -14.147 9.845 14.120 1.00 72.06 281 PRO A C 1
ATOM 2211 O O . PRO A 1 281 ? -15.036 9.228 14.689 1.00 72.06 281 PRO A O 1
ATOM 2214 N N . ASP A 1 282 ? -14.447 10.798 13.237 1.00 75.31 282 ASP A N 1
ATOM 2215 C CA . ASP A 1 282 ? -15.841 11.102 12.846 1.00 75.31 282 ASP A CA 1
ATOM 2216 C C . ASP A 1 282 ? -16.552 9.904 12.196 1.00 75.31 282 ASP A C 1
ATOM 2218 O O . ASP A 1 282 ? -17.738 9.680 12.428 1.00 75.31 282 ASP A O 1
ATOM 2222 N N . LYS A 1 283 ? -15.821 9.054 11.457 1.00 80.19 283 LYS A N 1
ATOM 2223 C CA . LYS A 1 283 ? -16.399 7.816 10.907 1.00 80.19 283 LYS A CA 1
ATOM 2224 C C . LYS A 1 283 ? -16.834 6.874 12.027 1.00 80.19 283 LYS A C 1
ATOM 2226 O O . LYS A 1 283 ? -17.846 6.185 11.887 1.00 80.19 283 LYS A O 1
ATOM 2231 N N . LEU A 1 284 ? -16.105 6.885 13.144 1.00 85.19 284 LEU A N 1
ATOM 2232 C CA . LEU A 1 284 ? -16.381 6.050 14.306 1.00 85.19 284 LEU A CA 1
ATOM 2233 C C . LEU A 1 284 ? -17.652 6.479 15.039 1.00 85.19 284 LEU A C 1
ATOM 2235 O O . LEU A 1 284 ? -18.313 5.611 15.586 1.00 85.19 284 LEU A O 1
ATOM 2239 N N . VAL A 1 285 ? -18.071 7.748 14.985 1.00 87.69 285 VAL A N 1
ATOM 2240 C CA . VAL A 1 285 ? -19.333 8.190 15.615 1.00 87.69 285 VAL A CA 1
ATOM 2241 C C . VAL A 1 285 ? -20.528 7.412 15.055 1.00 87.69 285 VAL A C 1
ATOM 2243 O O . VAL A 1 285 ? -21.349 6.891 15.807 1.00 87.69 285 VAL A O 1
ATOM 2246 N N . SER A 1 286 ? -20.587 7.266 13.727 1.00 87.81 286 SER A N 1
ATOM 2247 C CA . SER A 1 286 ? -21.649 6.500 13.059 1.00 87.81 286 SER A CA 1
ATOM 2248 C C . SER A 1 286 ? -21.584 4.995 13.348 1.00 87.81 286 SER A C 1
ATOM 2250 O O . SER A 1 286 ? -22.613 4.321 13.383 1.00 87.81 286 SER A O 1
ATOM 2252 N N . VAL A 1 287 ? -20.374 4.474 13.566 1.00 90.50 287 VAL A N 1
ATOM 2253 C CA . VAL A 1 287 ? -20.129 3.060 13.860 1.00 90.50 287 VAL A CA 1
ATOM 2254 C C . VAL A 1 287 ? -20.487 2.748 15.306 1.00 90.50 287 VAL A C 1
ATOM 2256 O O . VAL A 1 287 ? -21.225 1.800 15.534 1.00 90.50 287 VAL A O 1
ATOM 2259 N N . LEU A 1 288 ? -20.056 3.574 16.264 1.00 92.44 288 LEU A N 1
ATOM 2260 C CA . LEU A 1 288 ? -20.319 3.427 17.698 1.00 92.44 288 LEU A CA 1
ATOM 2261 C C . LEU A 1 288 ? -21.814 3.350 18.012 1.00 92.44 288 LEU A C 1
ATOM 2263 O O . LEU A 1 288 ? -22.211 2.571 18.869 1.00 92.44 288 LEU A O 1
ATOM 2267 N N . ALA A 1 289 ? -22.654 4.085 17.278 1.00 91.56 289 ALA A N 1
ATOM 2268 C CA . ALA A 1 289 ? -24.110 4.009 17.416 1.00 91.56 289 ALA A CA 1
ATOM 2269 C C . ALA A 1 289 ? -24.701 2.625 17.067 1.00 91.56 289 ALA A C 1
ATOM 2271 O O . ALA A 1 289 ? -25.849 2.343 17.399 1.00 91.56 289 ALA A O 1
ATOM 2272 N N . ARG A 1 290 ? -23.935 1.779 16.371 1.00 92.81 290 ARG A N 1
ATOM 2273 C CA . ARG A 1 290 ? -24.315 0.435 15.916 1.00 92.81 290 ARG A CA 1
ATOM 2274 C C . ARG A 1 290 ? -23.497 -0.672 16.585 1.00 92.81 290 ARG A C 1
ATOM 2276 O O . ARG A 1 290 ? -23.715 -1.842 16.268 1.00 92.81 290 ARG A O 1
ATOM 2283 N N . VAL A 1 291 ? -22.533 -0.320 17.437 1.00 95.00 291 VAL A N 1
ATOM 2284 C CA . VAL A 1 291 ? -21.692 -1.299 18.130 1.00 95.00 291 VAL A CA 1
ATOM 2285 C C . VAL A 1 291 ? -22.521 -2.012 19.197 1.00 95.00 291 VAL A C 1
ATOM 2287 O O . VAL A 1 291 ? -23.340 -1.400 19.881 1.00 95.00 291 VAL A O 1
ATOM 2290 N N . VAL A 1 292 ? -22.317 -3.322 19.304 1.00 95.38 292 VAL A N 1
ATOM 2291 C CA . VAL A 1 292 ? -22.870 -4.179 20.360 1.00 95.38 292 VAL A CA 1
ATOM 2292 C C . VAL A 1 292 ? -22.518 -3.577 21.733 1.00 95.38 292 VAL A C 1
ATOM 2294 O O . VAL A 1 292 ? -21.349 -3.253 21.939 1.00 95.38 292 VAL A O 1
ATOM 2297 N N . PRO A 1 293 ? -23.467 -3.389 22.673 1.00 95.38 293 PRO A N 1
ATOM 2298 C CA . PRO A 1 293 ? -23.209 -2.653 23.916 1.00 95.38 293 PRO A CA 1
ATOM 2299 C C . PRO A 1 293 ? -22.064 -3.250 24.747 1.00 95.38 293 PRO A C 1
ATOM 2301 O O . PRO A 1 293 ? -21.336 -2.502 25.397 1.00 95.38 293 PRO A O 1
ATOM 2304 N N . GLU A 1 294 ? -21.862 -4.566 24.673 1.00 96.75 294 GLU A N 1
ATOM 2305 C CA . GLU A 1 294 ? -20.759 -5.290 25.309 1.00 96.75 294 GLU A CA 1
ATOM 2306 C C . GLU A 1 294 ? -19.372 -4.876 24.777 1.00 96.75 294 GLU A C 1
ATOM 2308 O O . GLU A 1 294 ? -18.404 -4.869 25.533 1.00 96.75 294 GLU A O 1
ATOM 2313 N N . ASP A 1 295 ? -19.280 -4.471 23.508 1.00 96.88 295 ASP A N 1
ATOM 2314 C CA . ASP A 1 295 ? -18.020 -4.133 22.837 1.00 96.88 295 ASP A CA 1
ATOM 2315 C C . ASP A 1 295 ? -17.716 -2.627 22.860 1.00 96.88 295 ASP A C 1
ATOM 2317 O O . ASP A 1 295 ? -16.627 -2.208 22.467 1.00 96.88 295 ASP A O 1
ATOM 2321 N N . VAL A 1 296 ? -18.647 -1.780 23.316 1.00 95.25 296 VAL A N 1
ATOM 2322 C CA . VAL A 1 296 ? -18.490 -0.314 23.265 1.00 95.25 296 VAL A CA 1
ATOM 2323 C C . VAL A 1 296 ? -17.249 0.152 24.029 1.00 95.25 296 VAL A C 1
ATOM 2325 O O . VAL A 1 296 ? -16.533 1.025 23.535 1.00 95.25 296 VAL A O 1
ATOM 2328 N N . SER A 1 297 ? -16.969 -0.430 25.199 1.00 95.31 297 SER A N 1
ATOM 2329 C CA . SER A 1 297 ? -15.776 -0.102 25.993 1.00 95.31 297 SER A CA 1
ATOM 2330 C C . SER A 1 297 ? -14.489 -0.471 25.256 1.00 95.31 297 SER A C 1
ATOM 2332 O O . SER A 1 297 ? -13.607 0.375 25.125 1.00 95.31 297 SER A O 1
ATOM 2334 N N . MET A 1 298 ? -14.417 -1.683 24.696 1.00 95.56 298 MET A N 1
ATOM 2335 C CA . MET A 1 298 ? -13.263 -2.150 23.921 1.00 95.56 298 MET A CA 1
ATOM 2336 C C . MET A 1 298 ? -13.028 -1.276 22.691 1.00 95.56 298 MET A C 1
ATOM 2338 O O . MET A 1 298 ? -11.897 -0.897 22.401 1.00 95.56 298 MET A O 1
ATOM 2342 N N . VAL A 1 299 ? -14.093 -0.889 21.982 1.00 94.50 299 VAL A N 1
ATOM 2343 C CA . VAL A 1 299 ? -13.970 0.005 20.825 1.00 94.50 299 VAL A CA 1
ATOM 2344 C C . VAL A 1 299 ? -13.449 1.377 21.256 1.00 94.50 299 VAL A C 1
ATOM 2346 O O . VAL A 1 299 ? -12.552 1.906 20.608 1.00 94.50 299 VAL A O 1
ATOM 2349 N N . GLN A 1 300 ? -13.954 1.960 22.345 1.00 93.44 300 GLN A N 1
ATOM 2350 C CA . GLN A 1 300 ? -13.459 3.247 22.855 1.00 93.44 300 GLN A CA 1
ATOM 2351 C C . GLN A 1 300 ? -11.989 3.187 23.290 1.00 93.44 300 GLN A C 1
ATOM 2353 O O . GLN A 1 300 ? -11.227 4.125 23.027 1.00 93.44 300 GLN A O 1
ATOM 2358 N N . GLU A 1 301 ? -11.579 2.089 23.919 1.00 93.19 301 GLU A N 1
ATOM 2359 C CA . GLU A 1 301 ? -10.191 1.854 24.305 1.00 93.19 301 GLU A CA 1
ATOM 2360 C C . GLU A 1 301 ? -9.291 1.694 23.075 1.00 93.19 301 GLU A C 1
ATOM 2362 O O . GLU A 1 301 ? -8.300 2.411 22.948 1.00 93.19 301 GLU A O 1
ATOM 2367 N N . GLY A 1 302 ? -9.690 0.866 22.105 1.00 92.50 302 GLY A N 1
ATOM 2368 C CA . GLY A 1 302 ? -8.975 0.708 20.839 1.00 92.50 302 GLY A CA 1
ATOM 2369 C C . GLY A 1 302 ? -8.850 2.022 20.061 1.00 92.50 302 GLY A C 1
ATOM 2370 O O . GLY A 1 302 ? -7.790 2.325 19.516 1.00 92.50 302 GLY A O 1
ATOM 2371 N N . ILE A 1 303 ? -9.892 2.865 20.064 1.00 91.88 303 ILE A N 1
ATOM 2372 C CA . ILE A 1 303 ? -9.832 4.213 19.475 1.00 91.88 303 ILE A CA 1
ATOM 2373 C C . ILE A 1 303 ? -8.781 5.065 20.187 1.00 91.88 303 ILE A C 1
ATOM 2375 O O . ILE A 1 303 ? -7.998 5.752 19.530 1.00 91.88 303 ILE A O 1
ATOM 2379 N N . SER A 1 304 ? -8.768 5.030 21.519 1.00 88.69 304 SER A N 1
ATOM 2380 C CA . SER A 1 304 ? -7.812 5.786 22.330 1.00 88.69 304 SER A CA 1
ATOM 2381 C C . SER A 1 304 ? -6.379 5.335 22.052 1.00 88.69 304 SER A C 1
ATOM 2383 O O . SER A 1 304 ? -5.504 6.177 21.847 1.00 88.69 304 SER A O 1
ATOM 2385 N N . LEU A 1 305 ? -6.169 4.023 21.934 1.00 90.31 305 LEU A N 1
ATOM 2386 C CA . LEU A 1 305 ? -4.883 3.406 21.632 1.00 90.31 305 LEU A CA 1
ATOM 2387 C C . LEU A 1 305 ? -4.371 3.828 20.245 1.00 90.31 305 LEU A C 1
ATOM 2389 O O . LEU A 1 305 ? -3.238 4.298 20.128 1.00 90.31 305 LEU A O 1
ATOM 2393 N N . VAL A 1 306 ? -5.216 3.783 19.207 1.00 88.75 306 VAL A N 1
ATOM 2394 C CA . VAL A 1 306 ? -4.841 4.249 17.856 1.00 88.75 306 VAL A CA 1
ATOM 2395 C C . VAL A 1 306 ? -4.524 5.748 17.837 1.00 88.75 306 VAL A C 1
ATOM 2397 O O . VAL A 1 306 ? -3.598 6.182 17.152 1.00 88.75 306 VAL A O 1
ATOM 2400 N N . MET A 1 307 ? -5.265 6.552 18.602 1.00 84.38 307 MET A N 1
ATOM 2401 C CA . MET A 1 307 ? -5.050 8.001 18.695 1.00 84.38 307 MET A CA 1
ATOM 2402 C C . MET A 1 307 ? -3.812 8.382 19.523 1.00 84.38 307 MET A C 1
ATOM 2404 O O . MET A 1 307 ? -3.539 9.573 19.697 1.00 84.38 307 MET A O 1
ATOM 2408 N N . GLY A 1 308 ? -3.064 7.404 20.048 1.00 76.94 308 GLY A N 1
ATOM 2409 C CA . GLY A 1 308 ? -1.921 7.646 20.930 1.00 76.94 308 GLY A CA 1
ATOM 2410 C C . GLY A 1 308 ? -2.330 8.245 22.279 1.00 76.94 308 GLY A C 1
ATOM 2411 O O . GLY A 1 308 ? -1.505 8.837 22.978 1.00 76.94 308 GLY A O 1
ATOM 2412 N N . GLY A 1 309 ? -3.609 8.127 22.642 1.00 65.19 309 GLY A N 1
ATOM 2413 C CA . GLY A 1 309 ? -4.099 8.439 23.970 1.00 65.19 309 GLY A CA 1
ATOM 2414 C C . GLY A 1 309 ? -3.616 7.356 24.916 1.00 65.19 309 GLY A C 1
ATOM 2415 O O . GLY A 1 309 ? -4.140 6.247 24.904 1.00 65.19 309 GLY A O 1
ATOM 2416 N N . SER A 1 310 ? -2.607 7.670 25.729 1.00 50.69 310 SER A N 1
ATOM 2417 C CA . SER A 1 310 ? -2.250 6.806 26.853 1.00 50.69 310 SER A CA 1
ATOM 2418 C C . SER A 1 310 ? -3.517 6.527 27.676 1.00 50.69 310 SER A C 1
ATOM 2420 O O . SER A 1 310 ? -4.171 7.493 28.091 1.00 50.69 310 SER A O 1
ATOM 2422 N N . PRO A 1 311 ? -3.864 5.253 27.943 1.00 55.19 311 PRO A N 1
ATOM 2423 C CA . PRO A 1 311 ? -5.073 4.887 28.688 1.00 55.19 311 PRO A CA 1
ATOM 2424 C C . PRO A 1 311 ? -5.062 5.405 30.138 1.00 55.19 311 PRO A C 1
ATOM 2426 O O . PRO A 1 311 ? -6.072 5.351 30.831 1.00 55.19 311 PRO A O 1
ATOM 2429 N N . TYR A 1 312 ? -3.935 5.962 30.593 1.00 54.94 312 TYR A N 1
ATOM 2430 C CA . TYR A 1 312 ? -3.741 6.501 31.937 1.00 54.94 312 TYR A CA 1
ATOM 2431 C C . TYR A 1 312 ? -3.937 8.014 32.056 1.00 54.94 312 TYR A C 1
ATOM 2433 O O . TYR A 1 312 ? -3.597 8.582 33.093 1.00 54.94 312 TYR A O 1
ATOM 2441 N N . ILE A 1 313 ? -4.473 8.699 31.040 1.00 48.47 313 ILE A N 1
ATOM 2442 C CA . ILE A 1 313 ? -4.933 10.079 31.234 1.00 48.47 313 ILE A CA 1
ATOM 2443 C C . ILE A 1 313 ? -6.351 9.997 31.812 1.00 48.47 313 ILE A C 1
ATOM 2445 O O . ILE A 1 313 ? -7.280 9.676 31.069 1.00 48.47 313 ILE A O 1
ATOM 2449 N N . PRO A 1 314 ? -6.547 10.240 33.124 1.00 46.12 314 PRO A N 1
ATOM 2450 C CA . PRO A 1 314 ? -7.869 10.151 33.719 1.00 46.12 314 PRO A CA 1
ATOM 2451 C C . PRO A 1 314 ? -8.827 11.120 33.008 1.00 46.12 314 PRO A C 1
ATOM 2453 O O . PRO A 1 314 ? -8.393 12.203 32.597 1.00 46.12 314 PRO A O 1
ATOM 2456 N N . PRO A 1 315 ? -10.121 10.766 32.884 1.00 46.81 315 PRO A N 1
ATOM 2457 C CA . PRO A 1 315 ? -11.165 11.603 32.295 1.00 46.81 315 PRO A CA 1
ATOM 2458 C C . PRO A 1 315 ? -11.503 12.775 33.229 1.00 46.81 315 PRO A C 1
ATOM 2460 O O . PRO A 1 315 ? -12.609 12.919 33.739 1.00 46.81 315 PRO A O 1
ATOM 2463 N N . CYS A 1 316 ? -10.519 13.624 33.485 1.00 36.50 316 CYS A N 1
ATOM 2464 C CA . CYS A 1 316 ? -10.649 14.874 34.198 1.00 36.50 316 CYS A CA 1
ATOM 2465 C C . CYS A 1 316 ? -10.390 15.963 33.158 1.00 36.50 316 CYS A C 1
ATOM 2467 O O . CYS A 1 316 ? -9.315 15.995 32.572 1.00 36.50 316 CYS A O 1
ATOM 2469 N N . PHE A 1 317 ? -11.358 16.857 32.975 1.00 38.69 317 PHE A N 1
ATOM 2470 C CA . PHE A 1 317 ? -11.428 17.944 31.988 1.00 38.69 317 PHE A CA 1
ATOM 2471 C C . PHE A 1 317 ? -12.156 17.602 30.687 1.00 38.69 317 PHE A C 1
ATOM 2473 O O . PHE A 1 317 ? -11.694 16.870 29.818 1.00 38.69 317 PHE A O 1
ATOM 2480 N N . GLY A 1 318 ? -13.355 18.180 30.598 1.00 40.03 318 GLY A N 1
ATOM 2481 C CA . GLY A 1 318 ? -14.314 17.978 29.532 1.00 40.03 318 GLY A CA 1
ATOM 2482 C C . GLY A 1 318 ? -13.766 18.255 28.138 1.00 40.03 318 GLY A C 1
ATOM 2483 O O . GLY A 1 318 ? -12.970 19.166 27.926 1.00 40.03 318 GLY A O 1
ATOM 2484 N N . TYR A 1 319 ? -14.267 17.451 27.200 1.00 40.03 319 TYR A N 1
ATOM 2485 C CA . TYR A 1 319 ? -14.511 17.781 25.798 1.00 40.03 319 TYR A CA 1
ATOM 2486 C C . TYR A 1 319 ? -13.621 18.889 25.220 1.00 40.03 319 TYR A C 1
ATOM 2488 O O . TYR A 1 319 ? -14.075 19.964 24.841 1.00 40.03 319 TYR A O 1
ATOM 2496 N N . SER A 1 320 ? -12.331 18.603 25.100 1.00 41.91 320 SER A N 1
ATOM 2497 C CA . SER A 1 320 ? -11.471 19.272 24.130 1.00 41.91 320 SER A CA 1
ATOM 2498 C C . SER A 1 320 ? -10.794 18.206 23.288 1.00 41.91 320 SER A C 1
ATOM 2500 O O . SER A 1 320 ? -9.608 17.920 23.412 1.00 41.91 320 SER A O 1
ATOM 2502 N N . PHE A 1 321 ? -11.588 17.656 22.367 1.00 43.81 321 PHE A N 1
ATOM 2503 C CA . PHE A 1 321 ? -11.187 16.759 21.276 1.00 43.81 321 PHE A CA 1
ATOM 2504 C C . PHE A 1 321 ? -10.148 17.397 20.313 1.00 43.81 321 PHE A C 1
ATOM 2506 O O . PHE A 1 321 ? -9.754 16.802 19.316 1.00 43.81 321 PHE A O 1
ATOM 2513 N N . PHE A 1 322 ? -9.673 18.616 20.610 1.00 40.72 322 PHE A N 1
ATOM 2514 C CA . PHE A 1 322 ? -8.760 19.420 19.796 1.00 40.72 322 PHE A CA 1
ATOM 2515 C C . PHE A 1 322 ? -7.273 19.337 20.188 1.00 40.72 322 PHE A C 1
ATOM 2517 O O . PHE A 1 322 ? -6.450 19.999 19.560 1.00 40.72 322 PHE A O 1
ATOM 2524 N N . SER A 1 323 ? -6.872 18.493 21.147 1.00 49.25 323 SER A N 1
ATOM 2525 C CA . SER A 1 323 ? -5.438 18.270 21.444 1.00 49.25 323 SER A CA 1
ATOM 2526 C C . SER A 1 323 ? -4.763 17.196 20.571 1.00 49.25 323 SER A C 1
ATOM 2528 O O . SER A 1 323 ? -3.692 16.698 20.909 1.00 49.25 323 SER A O 1
ATOM 2530 N N . SER A 1 324 ? -5.343 16.864 19.410 1.00 53.25 324 SER A N 1
ATOM 2531 C CA . SER A 1 324 ? -4.738 15.936 18.439 1.00 53.25 324 SER A CA 1
ATOM 2532 C C . SER A 1 324 ? -3.369 16.426 17.943 1.00 53.25 324 SER A C 1
ATOM 2534 O O . SER A 1 324 ? -2.473 15.616 17.748 1.00 53.25 324 SER A O 1
ATOM 2536 N N . ALA A 1 325 ? -3.142 17.743 17.839 1.00 51.38 325 ALA A N 1
ATOM 2537 C CA . ALA A 1 325 ? -1.867 18.289 17.365 1.00 51.38 325 ALA A CA 1
ATOM 2538 C C . ALA A 1 325 ? -0.684 18.027 18.318 1.00 51.38 325 ALA A C 1
ATOM 2540 O O . ALA A 1 325 ? 0.399 17.692 17.850 1.00 51.38 325 ALA A O 1
ATOM 2541 N N . ARG A 1 326 ? -0.882 18.119 19.643 1.00 57.66 326 ARG A N 1
ATOM 2542 C CA . ARG A 1 326 ? 0.190 17.856 20.625 1.00 57.66 326 ARG A CA 1
ATOM 2543 C C . ARG A 1 326 ? 0.468 16.370 20.815 1.00 57.66 326 ARG A C 1
ATOM 2545 O O . ARG A 1 326 ? 1.613 15.995 21.045 1.00 57.66 326 ARG A O 1
ATOM 2552 N N . ALA A 1 327 ? -0.561 15.528 20.714 1.00 58.12 327 ALA A N 1
ATOM 2553 C CA . ALA A 1 327 ? -0.372 14.080 20.660 1.00 58.12 327 ALA A CA 1
ATOM 2554 C C . ALA A 1 327 ? 0.408 13.689 19.394 1.00 58.12 327 ALA A C 1
ATOM 2556 O O . ALA A 1 327 ? 1.340 12.898 19.480 1.00 58.12 327 ALA A O 1
ATOM 2557 N N . LEU A 1 328 ? 0.111 14.332 18.254 1.00 56.06 328 LEU A N 1
ATOM 2558 C CA . LEU A 1 328 ? 0.859 14.181 17.002 1.00 56.06 328 LEU A CA 1
ATOM 2559 C C . LEU A 1 328 ? 2.313 14.625 17.141 1.00 56.06 328 LEU A C 1
ATOM 2561 O O . LEU A 1 328 ? 3.185 13.932 16.637 1.00 56.06 328 LEU A O 1
ATOM 2565 N N . GLU A 1 329 ? 2.580 15.740 17.827 1.00 61.50 329 GLU A N 1
ATOM 2566 C CA . GLU A 1 329 ? 3.940 16.234 18.089 1.00 61.50 329 GLU A CA 1
ATOM 2567 C C . GLU A 1 329 ? 4.735 15.306 19.011 1.00 61.50 329 GLU A C 1
ATOM 2569 O O . GLU A 1 329 ? 5.852 14.940 18.663 1.00 61.50 329 GLU A O 1
ATOM 2574 N N . ARG A 1 330 ? 4.153 14.842 20.125 1.00 65.88 330 ARG A N 1
ATOM 2575 C CA . ARG A 1 330 ? 4.819 13.881 21.026 1.00 65.88 330 ARG A CA 1
ATOM 2576 C C . ARG A 1 330 ? 5.054 12.527 20.370 1.00 65.88 330 ARG A C 1
ATOM 2578 O O . ARG A 1 330 ? 6.099 11.915 20.564 1.00 65.88 330 ARG A O 1
ATOM 2585 N N . TRP A 1 331 ? 4.091 12.067 19.576 1.00 64.00 331 TRP A N 1
ATOM 2586 C CA . TRP A 1 331 ? 4.259 10.868 18.767 1.00 64.00 331 TRP A CA 1
ATOM 2587 C C . TRP A 1 331 ? 5.365 11.074 17.724 1.00 64.00 331 TRP A C 1
ATOM 2589 O O . TRP A 1 331 ? 6.223 10.214 17.564 1.00 64.00 331 TRP A O 1
ATOM 2599 N N . HIS A 1 332 ? 5.421 12.251 17.091 1.00 62.59 332 HIS A N 1
ATOM 2600 C CA . HIS A 1 332 ? 6.509 12.629 16.189 1.00 62.59 332 HIS A CA 1
ATOM 2601 C C . HIS A 1 332 ? 7.879 12.593 16.868 1.00 62.59 332 HIS A C 1
ATOM 2603 O O . HIS A 1 332 ? 8.818 12.072 16.276 1.00 62.59 332 HIS A O 1
ATOM 2609 N N . GLU A 1 333 ? 7.998 13.141 18.077 1.00 70.69 333 GLU A N 1
ATOM 2610 C CA . GLU A 1 333 ? 9.247 13.148 18.844 1.00 70.69 333 GLU A CA 1
ATOM 2611 C C . GLU A 1 333 ? 9.696 11.721 19.179 1.00 70.69 333 GLU A C 1
ATOM 2613 O O . GLU A 1 333 ? 10.841 11.368 18.908 1.00 70.69 333 GLU A O 1
ATOM 2618 N N . SER A 1 334 ? 8.786 10.868 19.660 1.00 66.88 334 SER A N 1
ATOM 2619 C CA . SER A 1 334 ? 9.093 9.466 19.981 1.00 66.88 334 SER A CA 1
ATOM 2620 C C . SER A 1 334 ? 9.557 8.673 18.754 1.00 66.88 334 SER A C 1
ATOM 2622 O O . SER A 1 334 ? 10.531 7.930 18.812 1.00 66.88 334 SER A O 1
ATOM 2624 N N . VAL A 1 335 ? 8.889 8.870 17.618 1.00 62.00 335 VAL A N 1
ATOM 2625 C CA . VAL A 1 335 ? 9.145 8.140 16.369 1.00 62.00 335 VAL A CA 1
ATOM 2626 C C . VAL A 1 335 ? 10.395 8.652 15.629 1.00 62.00 335 VAL A C 1
ATOM 2628 O O . VAL A 1 335 ? 10.993 7.930 14.824 1.00 62.00 335 VAL A O 1
ATOM 2631 N N . ASN A 1 336 ? 10.815 9.898 15.873 1.00 65.69 336 ASN A N 1
ATOM 2632 C CA . ASN A 1 336 ? 12.071 10.418 15.330 1.00 65.69 336 ASN A CA 1
ATOM 2633 C C . ASN A 1 336 ? 13.285 9.856 16.087 1.00 65.69 336 ASN A C 1
ATOM 2635 O O . ASN A 1 336 ? 14.295 9.550 15.459 1.00 65.69 336 ASN A O 1
ATOM 2639 N N . ILE A 1 337 ? 13.153 9.642 17.401 1.00 69.88 337 ILE A N 1
ATOM 2640 C CA . ILE A 1 337 ? 14.212 9.082 18.255 1.00 69.88 337 ILE A CA 1
ATOM 2641 C C . ILE A 1 337 ? 14.547 7.631 17.869 1.00 69.88 337 ILE A C 1
ATOM 2643 O O . ILE A 1 337 ? 15.720 7.269 17.813 1.00 69.88 337 ILE A O 1
ATOM 2647 N N . GLU A 1 338 ? 13.550 6.795 17.566 1.00 60.97 338 GLU A N 1
ATOM 2648 C CA . GLU A 1 338 ? 13.792 5.401 17.148 1.00 60.97 338 GLU A CA 1
ATOM 2649 C C . GLU A 1 338 ? 14.450 5.305 15.768 1.00 60.97 338 GLU A C 1
ATOM 2651 O O . GLU A 1 338 ? 15.351 4.495 15.563 1.00 60.97 338 GLU A O 1
ATOM 2656 N N . HIS A 1 339 ? 14.074 6.178 14.831 1.00 59.78 339 HIS A N 1
ATOM 2657 C CA . HIS A 1 339 ? 14.673 6.162 13.497 1.00 59.78 339 HIS A CA 1
ATOM 2658 C C . HIS A 1 339 ? 16.119 6.682 13.486 1.00 59.78 339 HIS A C 1
ATOM 2660 O O . HIS A 1 339 ? 16.953 6.168 12.741 1.00 59.78 339 HIS A O 1
ATOM 2666 N N . GLU A 1 340 ? 16.443 7.674 14.323 1.00 70.88 340 GLU A N 1
ATOM 2667 C CA . GLU A 1 340 ? 17.836 8.095 14.521 1.00 70.88 340 GLU A CA 1
ATOM 2668 C C . GLU A 1 340 ? 18.680 6.965 15.126 1.00 70.88 340 GLU A C 1
ATOM 2670 O O . GLU A 1 340 ? 19.835 6.803 14.741 1.00 70.88 340 GLU A O 1
ATOM 2675 N N . ARG A 1 341 ? 18.108 6.118 15.992 1.00 67.75 341 ARG A N 1
ATOM 2676 C CA . ARG A 1 341 ? 18.805 4.930 16.510 1.00 67.75 341 ARG A CA 1
ATOM 2677 C C . ARG A 1 341 ? 19.088 3.889 15.426 1.00 67.75 341 ARG A C 1
ATOM 2679 O O . ARG A 1 341 ? 20.219 3.416 15.347 1.00 67.75 341 ARG A O 1
ATOM 2686 N N . GLU A 1 342 ? 18.123 3.602 14.552 1.00 70.38 342 GLU A N 1
ATOM 2687 C CA . GLU A 1 342 ? 18.327 2.683 13.419 1.00 70.38 342 GLU A CA 1
ATOM 2688 C C . GLU A 1 342 ? 19.373 3.199 12.414 1.00 70.38 342 GLU A C 1
ATOM 2690 O O . GLU A 1 342 ? 20.165 2.414 11.895 1.00 70.38 342 GLU A O 1
ATOM 2695 N N . GLN A 1 343 ? 19.424 4.510 12.138 1.00 66.50 343 GLN A N 1
ATOM 2696 C CA . GLN A 1 343 ? 20.410 5.064 11.197 1.00 66.50 343 GLN A CA 1
ATOM 2697 C C . GLN A 1 343 ? 21.845 5.078 11.732 1.00 66.50 343 GLN A C 1
ATOM 2699 O O . GLN A 1 343 ? 22.784 5.025 10.938 1.00 66.50 343 GLN A O 1
ATOM 2704 N N . ILE A 1 344 ? 22.036 5.159 13.051 1.00 79.62 344 ILE A N 1
ATOM 2705 C CA . ILE A 1 344 ? 23.379 5.215 13.648 1.00 79.62 344 ILE A CA 1
ATOM 2706 C C . ILE A 1 344 ? 23.984 3.802 13.793 1.00 79.62 344 ILE A C 1
ATOM 2708 O O . ILE A 1 344 ? 25.171 3.674 14.084 1.00 79.62 344 ILE A O 1
ATOM 2712 N N . GLY A 1 345 ? 23.221 2.733 13.518 1.00 55.53 345 GLY A N 1
ATOM 2713 C CA . GLY A 1 345 ? 23.725 1.355 13.590 1.00 55.53 345 GLY A CA 1
ATOM 2714 C C . GLY A 1 345 ? 24.206 0.973 14.993 1.00 55.53 345 GLY A C 1
ATOM 2715 O O . GLY A 1 345 ? 25.144 0.191 15.135 1.00 55.53 345 GLY A O 1
ATOM 2716 N N . LEU A 1 346 ? 23.609 1.584 16.019 1.00 51.44 346 LEU A N 1
ATOM 2717 C CA . LEU A 1 346 ? 23.834 1.231 17.414 1.00 51.44 346 LEU A CA 1
ATOM 2718 C C . LEU A 1 346 ? 22.884 0.085 17.763 1.00 51.44 346 LEU A C 1
ATOM 2720 O O . LEU A 1 346 ? 21.760 0.336 18.196 1.00 51.44 346 LEU A O 1
ATOM 2724 N N . ASP A 1 347 ? 23.347 -1.142 17.518 1.00 48.03 347 ASP A N 1
ATOM 2725 C CA . ASP A 1 347 ? 22.830 -2.337 18.201 1.00 48.03 347 ASP A CA 1
ATOM 2726 C C . ASP A 1 347 ? 23.173 -2.300 19.700 1.00 48.03 347 ASP A C 1
ATOM 2728 O O . ASP A 1 347 ? 24.313 -1.894 20.049 1.00 48.03 347 ASP A O 1
#

Secondary structure (DSSP, 8-state):
--------PPPP-----------------------------PPPPP--------------------PPPP-------------PPPP-PPPPPPPPPPP-----------------------TT--HHHHHHHHHHHHHHHHHHHHHHHHHHHHHHHHTT---B-TTS-B-HHHHHHHHHHHHHHHHHHHHHHHHHHHHHHHHHHHSPP-SS-TT-PBPGGGS--S---HHHHHTT-----SSTT--HHHHHHHHHGGGG-TT--S-HHHHHHHHHHHH-HHHHHHHHTTB-GGGHHHHHHHHHHHTT--TTS-S-S---TTTHHHHHHHHHHHHHHHHHHHHHT--

pLDDT: mean 70.94, std 21.13, range [29.84, 98.44]

Organism: Pleurotus ostreatus (NCBI:txid5322)

InterPro domains:
  IPR038753 NF-kappa-B inhibitor-like protein 1 [PTHR15263] (132-285)

Sequence (347 aa):
MSHTSFLTRSPIPSHSQYTSLTTATTNTTTTTTTTRSPGTTSPGFPSSWPRQSALFGSTSSPSTRRRPTATDEALRSSLGYFAFLPQSDPKPPLPPPAPNTGSKAATDTAERLGSTRPPETPQGCSESDRQEHGTSAHTARLEREQAEATQGEFDWVRSGGILRDARGRRDKVRTEAIHAEIRRRDEEDGIMRTWNSYEERWRRLSRPGTGTDQHMAIQFRDIPWPQGSAADRELGVGPVGTVEDLDVESMQRFFLATLRVRTNRMTRKELVRAAWLRWHPDKLVSVLARVVPEDVSMVQEGISLVMGGSPYIPPCFGYSFFSSARALERWHESVNIEHEREQIGLD

Foldseek 3Di:
DDDDDDDDDDDDDDDDDDDDDDDDDDDDDDDDDDDDDDDDDDDDDDDDDDDDDDPPPPPPDPPPPDDDDDDDDDDDDDDDDPDDPPDDDDDDDDDDDDDDDDDDDDDDDDDDPPPPPDPPDPPDPDVVNVVVVVVVVVVVVVVVVVVVVVVVLLVCLVVVHFDADPVRHTDPPVSVVSVVVVVLVVLLVLLVVLVVVLVVLLVVLLPDPDPPPLQPADAPLSRSQLADRVVCVVVVLDRPRFLVSDDPVRNVCSQCSNVSNPVDPDDPLVSNVVSCVSVDCVSVVSNLVRHDPVRNVRNVSSVCVSLQNDPPPPPDDDDPPPCSVVSSVVVVVVVVVVVVCVVVPDD

Radius of gyration: 34.95 Å; chains: 1; bounding box: 64×92×108 Å